Protein AF-A0A820TAX0-F1 (afdb_monomer)

Structure (mmCIF, N/CA/C/O backbone):
data_AF-A0A820TAX0-F1
#
_entry.id   AF-A0A820TAX0-F1
#
loop_
_atom_site.group_PDB
_atom_site.id
_atom_site.type_symbol
_atom_site.label_atom_id
_atom_site.label_alt_id
_atom_site.label_comp_id
_atom_site.label_asym_id
_atom_site.label_entity_id
_atom_site.label_seq_id
_atom_site.pdbx_PDB_ins_code
_atom_site.Cartn_x
_atom_site.Cartn_y
_atom_site.Cartn_z
_atom_site.occupancy
_atom_site.B_iso_or_equiv
_atom_site.auth_seq_id
_atom_site.auth_comp_id
_atom_site.auth_asym_id
_atom_site.auth_atom_id
_atom_site.pdbx_PDB_model_num
ATOM 1 N N . MET A 1 1 ? -20.429 -19.473 -7.987 1.00 27.84 1 MET A N 1
ATOM 2 C CA . MET A 1 1 ? -20.934 -19.230 -6.624 1.00 27.84 1 MET A CA 1
ATOM 3 C C . MET A 1 1 ? -21.121 -17.731 -6.508 1.00 27.84 1 MET A C 1
ATOM 5 O O . MET A 1 1 ? -20.134 -17.014 -6.489 1.00 27.84 1 MET A O 1
ATOM 9 N N . ILE A 1 2 ? -22.360 -17.258 -6.628 1.00 27.02 2 ILE A N 1
ATOM 10 C CA . ILE A 1 2 ? -22.667 -15.827 -6.561 1.00 27.02 2 ILE A CA 1
ATOM 11 C C . ILE A 1 2 ? -22.763 -15.504 -5.075 1.00 27.02 2 ILE A C 1
ATOM 13 O O . ILE A 1 2 ? -23.732 -15.889 -4.426 1.00 27.02 2 ILE A O 1
ATOM 17 N N . ILE A 1 3 ? -21.724 -14.879 -4.527 1.00 28.89 3 ILE A N 1
ATOM 18 C CA . ILE A 1 3 ? -21.786 -14.289 -3.193 1.00 28.89 3 ILE A CA 1
ATOM 19 C C . ILE A 1 3 ? -22.511 -12.957 -3.378 1.00 28.89 3 ILE A C 1
ATOM 21 O O . ILE A 1 3 ? -21.913 -11.951 -3.742 1.00 28.89 3 ILE A O 1
ATOM 25 N N . THR A 1 4 ? -23.832 -12.972 -3.222 1.00 29.88 4 THR A N 1
ATOM 26 C CA . THR A 1 4 ? -24.610 -11.749 -3.025 1.00 29.88 4 THR A CA 1
ATOM 27 C C . THR A 1 4 ? -24.346 -11.270 -1.605 1.00 29.88 4 THR A C 1
ATOM 29 O O . THR A 1 4 ? -24.790 -11.911 -0.653 1.00 29.88 4 THR A O 1
ATOM 32 N N . SER A 1 5 ? -23.596 -10.183 -1.457 1.00 33.19 5 SER A N 1
ATOM 33 C CA . SER A 1 5 ? -23.282 -9.610 -0.156 1.00 33.19 5 SER A CA 1
ATOM 34 C C . SER A 1 5 ? -24.351 -8.600 0.258 1.00 33.19 5 SER A C 1
ATOM 36 O O . SER A 1 5 ? -24.454 -7.505 -0.293 1.00 33.19 5 SER A O 1
ATOM 38 N N . SER A 1 6 ? -25.148 -9.002 1.239 1.00 29.47 6 SER A N 1
ATOM 39 C CA . SER A 1 6 ? -25.848 -8.100 2.147 1.00 29.47 6 SER A CA 1
ATOM 40 C C . SER A 1 6 ? -24.846 -7.156 2.829 1.00 29.47 6 SER A C 1
ATOM 42 O O . SER A 1 6 ? -23.841 -7.633 3.351 1.00 29.47 6 SER A O 1
ATOM 44 N N . ASP A 1 7 ? -25.126 -5.851 2.803 1.00 35.41 7 ASP A N 1
ATOM 45 C CA . ASP A 1 7 ? -24.555 -4.782 3.641 1.00 35.41 7 ASP A CA 1
ATOM 46 C C . ASP A 1 7 ? -23.028 -4.821 3.891 1.00 35.41 7 ASP A C 1
ATOM 48 O O . ASP A 1 7 ? -22.544 -5.096 4.985 1.00 35.41 7 ASP A O 1
ATOM 52 N N . THR A 1 8 ? -22.247 -4.485 2.859 1.00 38.91 8 THR A N 1
ATOM 53 C CA . THR A 1 8 ? -20.769 -4.438 2.860 1.00 38.91 8 THR A CA 1
ATOM 54 C C . THR A 1 8 ? -20.196 -3.043 3.129 1.00 38.91 8 THR A C 1
ATOM 56 O O . THR A 1 8 ? -19.456 -2.505 2.305 1.00 38.91 8 THR A O 1
ATOM 59 N N . THR A 1 9 ? -20.520 -2.405 4.253 1.00 53.59 9 THR A N 1
ATOM 60 C CA . THR A 1 9 ? -19.933 -1.083 4.572 1.00 53.59 9 THR A CA 1
ATOM 61 C C . THR A 1 9 ? -18.586 -1.160 5.304 1.00 53.59 9 T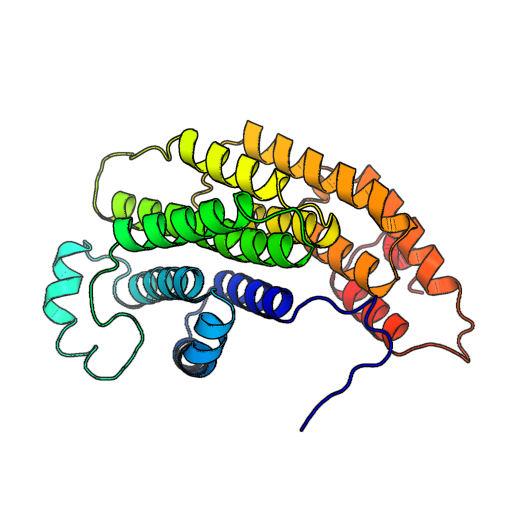HR A C 1
ATOM 63 O O . THR A 1 9 ? -17.882 -0.150 5.386 1.00 53.59 9 THR A O 1
ATOM 66 N N . ASP A 1 10 ? -18.173 -2.340 5.792 1.00 59.34 10 ASP A N 1
ATOM 67 C CA . ASP A 1 10 ? -16.956 -2.480 6.612 1.00 59.34 10 ASP A CA 1
ATOM 68 C C . ASP A 1 10 ? -15.793 -3.297 6.030 1.00 59.34 10 ASP A C 1
ATOM 70 O O . ASP A 1 10 ? -14.695 -3.268 6.583 1.00 59.34 10 ASP A O 1
ATOM 74 N N . SER A 1 11 ? -15.959 -3.933 4.871 1.00 68.56 11 SER A N 1
ATOM 75 C CA . SER A 1 11 ? -14.889 -4.714 4.237 1.00 68.56 11 SER A CA 1
ATOM 76 C C . SER A 1 11 ? -14.008 -3.869 3.316 1.00 68.56 11 SER A C 1
ATOM 78 O O . SER A 1 11 ? -14.521 -3.155 2.452 1.00 68.56 11 SER A O 1
ATOM 80 N N . LEU A 1 12 ? -12.684 -4.003 3.439 1.00 79.50 12 LEU A N 1
ATOM 81 C CA . LEU A 1 12 ? -11.745 -3.428 2.475 1.00 79.50 12 LEU A CA 1
ATOM 82 C C . LEU A 1 12 ? -11.708 -4.237 1.167 1.00 79.50 12 LEU A C 1
ATOM 84 O O . LEU A 1 12 ? -11.867 -5.460 1.198 1.00 79.50 12 LEU A O 1
ATOM 88 N N . PRO A 1 13 ? -11.458 -3.588 0.018 1.00 84.38 13 PRO A N 1
ATOM 89 C CA . PRO A 1 13 ? -11.314 -4.277 -1.261 1.00 84.38 13 PRO A CA 1
ATOM 90 C C . PRO A 1 13 ? -10.155 -5.283 -1.253 1.00 84.38 13 PRO A C 1
ATOM 92 O O . PRO A 1 13 ? -9.091 -4.994 -0.708 1.00 84.38 13 PRO A O 1
ATOM 95 N N . LEU A 1 14 ? -10.317 -6.429 -1.929 1.00 86.88 14 LEU A N 1
ATOM 96 C CA . LEU A 1 14 ? -9.295 -7.490 -1.993 1.00 86.88 14 LEU A CA 1
ATOM 97 C C . LEU A 1 14 ? -7.923 -6.976 -2.457 1.00 86.88 14 LEU A C 1
ATOM 99 O O . LEU A 1 14 ? -6.891 -7.443 -1.983 1.00 86.88 14 LEU A O 1
ATOM 103 N N . VAL A 1 15 ? -7.900 -5.978 -3.341 1.00 88.69 15 VAL A N 1
ATOM 104 C CA . VAL A 1 15 ? -6.654 -5.381 -3.835 1.00 88.69 15 VAL A CA 1
ATOM 105 C C . VAL A 1 15 ? -5.793 -4.763 -2.731 1.00 88.69 15 VAL A C 1
ATOM 107 O O . VAL A 1 15 ? -4.571 -4.772 -2.845 1.00 88.69 15 VAL A O 1
ATOM 110 N N . VAL A 1 16 ? -6.405 -4.301 -1.635 1.00 89.19 16 VAL A N 1
ATOM 111 C CA . VAL A 1 16 ? -5.678 -3.824 -0.453 1.00 89.19 16 VAL A CA 1
ATOM 112 C C . VAL A 1 16 ? -4.958 -4.977 0.240 1.00 89.19 16 VAL A C 1
ATOM 114 O O . VAL A 1 16 ? -3.819 -4.824 0.654 1.00 89.19 16 VAL A O 1
ATOM 117 N N . LEU A 1 17 ? -5.578 -6.154 0.351 1.00 87.94 17 LEU A N 1
ATOM 118 C CA . LEU A 1 17 ? -4.893 -7.326 0.901 1.00 87.94 17 LEU A CA 1
ATOM 119 C C . LEU A 1 17 ? -3.729 -7.749 -0.006 1.00 87.94 17 LEU A C 1
ATOM 121 O O . LEU A 1 17 ? -2.637 -8.025 0.482 1.00 87.94 17 LEU A O 1
ATOM 125 N N . LEU A 1 18 ? -3.946 -7.764 -1.324 1.00 89.25 18 LEU A N 1
ATOM 126 C CA . LEU A 1 18 ? -2.919 -8.164 -2.288 1.00 89.25 18 LEU A CA 1
ATOM 127 C C . LEU A 1 18 ? -1.700 -7.234 -2.273 1.00 89.25 18 LEU A C 1
ATOM 129 O O . LEU A 1 18 ? -0.573 -7.725 -2.320 1.00 89.25 18 LEU A O 1
ATOM 133 N N . SER A 1 19 ? -1.898 -5.919 -2.168 1.00 90.62 19 SER A N 1
ATOM 134 C CA . SER A 1 19 ? -0.791 -4.964 -2.046 1.00 90.62 19 SER A CA 1
ATOM 135 C C . SER A 1 19 ? -0.036 -5.116 -0.722 1.00 90.62 19 SER A C 1
ATOM 137 O O . SER A 1 19 ? 1.191 -5.093 -0.720 1.00 90.62 19 SER A O 1
ATOM 139 N N . GLN A 1 20 ? -0.736 -5.359 0.393 1.00 86.19 20 GLN A N 1
ATOM 140 C CA . GLN A 1 20 ? -0.102 -5.654 1.686 1.00 86.19 20 GLN A CA 1
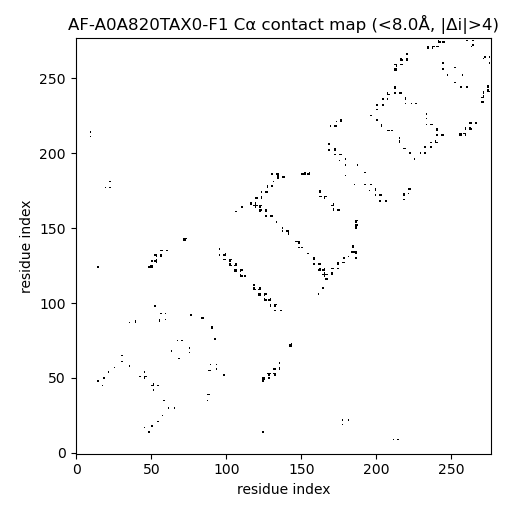ATOM 141 C C . GLN A 1 20 ? 0.758 -6.918 1.609 1.00 86.19 20 GLN A C 1
ATOM 143 O O . GLN A 1 20 ? 1.881 -6.933 2.109 1.00 86.19 20 GLN A O 1
ATOM 148 N N . CYS A 1 21 ? 0.269 -7.966 0.938 1.00 85.56 21 CYS A N 1
ATOM 149 C CA . CYS A 1 21 ? 1.065 -9.161 0.683 1.00 85.56 21 CYS A CA 1
ATOM 150 C C . CYS A 1 21 ? 2.330 -8.831 -0.119 1.00 85.56 21 CYS A C 1
ATOM 152 O O . CYS A 1 21 ? 3.402 -9.269 0.275 1.00 85.56 21 CYS A O 1
ATOM 154 N N . LEU A 1 22 ? 2.240 -8.042 -1.195 1.00 84.50 22 LEU A N 1
ATOM 155 C CA . LEU A 1 22 ? 3.411 -7.666 -2.001 1.00 84.50 22 LEU A CA 1
ATOM 156 C C . LEU A 1 22 ? 4.479 -6.920 -1.184 1.00 84.50 22 LEU A C 1
ATOM 158 O O . LEU A 1 22 ? 5.659 -7.229 -1.311 1.00 84.50 22 LEU A O 1
ATOM 162 N N . ILE A 1 23 ? 4.075 -6.016 -0.292 1.00 85.00 23 ILE A N 1
ATOM 163 C CA . ILE A 1 23 ? 5.005 -5.280 0.582 1.00 85.00 23 ILE A CA 1
ATOM 164 C C . ILE A 1 23 ? 5.636 -6.199 1.620 1.00 85.00 23 ILE A C 1
ATOM 166 O O . ILE A 1 23 ? 6.838 -6.142 1.853 1.00 85.00 23 ILE A O 1
ATOM 170 N N . LEU A 1 24 ? 4.860 -7.101 2.224 1.00 80.25 24 LEU A N 1
ATOM 171 C CA . LEU A 1 24 ? 5.429 -8.096 3.134 1.00 80.25 24 LEU A CA 1
ATOM 172 C C . LEU A 1 24 ? 6.499 -8.934 2.428 1.00 80.25 24 LEU A C 1
ATOM 174 O O . LEU A 1 24 ? 7.548 -9.198 3.012 1.00 80.25 24 LEU A O 1
ATOM 178 N N . LEU A 1 25 ? 6.282 -9.288 1.159 1.00 77.62 25 LEU A N 1
ATOM 179 C CA . LEU A 1 25 ? 7.266 -10.015 0.359 1.00 77.62 25 LEU A CA 1
ATOM 180 C C . LEU A 1 25 ? 8.536 -9.200 0.071 1.00 77.62 25 LEU A C 1
ATOM 182 O O . LEU A 1 25 ? 9.598 -9.801 -0.065 1.00 77.62 25 LEU A O 1
ATOM 186 N N . GLU A 1 26 ? 8.469 -7.867 0.031 1.00 75.19 26 GLU A N 1
ATOM 187 C CA . GLU A 1 26 ? 9.656 -6.996 -0.041 1.00 75.19 26 GLU A CA 1
ATOM 188 C C . GLU A 1 26 ? 10.506 -7.043 1.226 1.00 75.19 26 GLU A C 1
ATOM 190 O O . GLU A 1 26 ? 11.728 -6.925 1.160 1.00 75.19 26 GLU A O 1
ATOM 195 N N . THR A 1 27 ? 9.875 -7.226 2.387 1.00 71.19 27 THR A N 1
ATOM 196 C CA . THR A 1 27 ? 10.589 -7.267 3.672 1.00 71.19 27 THR A CA 1
ATOM 197 C C . THR A 1 27 ? 11.319 -8.586 3.923 1.00 71.19 27 THR A C 1
ATOM 199 O O . THR A 1 27 ? 12.158 -8.661 4.824 1.00 71.19 27 THR A O 1
ATOM 202 N N . LEU A 1 28 ? 11.026 -9.626 3.136 1.00 69.31 28 LEU A N 1
ATOM 203 C CA . LEU A 1 28 ? 11.683 -10.920 3.258 1.00 69.31 28 LEU A CA 1
ATOM 204 C C . LEU A 1 28 ? 13.123 -10.826 2.746 1.00 69.31 28 LEU A C 1
ATOM 206 O O . LEU A 1 28 ? 13.384 -10.596 1.569 1.00 69.31 28 LEU A O 1
ATOM 210 N N . THR A 1 29 ? 14.074 -11.038 3.652 1.00 56.62 29 THR A N 1
ATOM 211 C CA . THR A 1 29 ? 15.512 -10.973 3.362 1.00 56.62 29 THR A CA 1
ATOM 212 C C . THR A 1 29 ? 16.044 -12.208 2.635 1.00 56.62 29 THR A C 1
ATOM 214 O O . THR A 1 29 ? 17.145 -12.167 2.090 1.00 56.62 29 THR A O 1
ATOM 217 N N . GLU A 1 30 ? 15.288 -13.308 2.629 1.00 56.69 30 GLU A N 1
ATOM 218 C CA . GLU A 1 30 ? 15.664 -14.567 1.985 1.00 56.69 30 GLU A CA 1
ATOM 219 C C . GLU A 1 30 ? 14.712 -14.877 0.826 1.00 56.69 30 GLU A C 1
ATOM 221 O O . GLU A 1 30 ? 13.508 -15.054 1.007 1.00 56.69 30 GLU A O 1
ATOM 226 N N . VAL A 1 31 ? 15.267 -14.942 -0.386 1.00 57.06 31 VAL A N 1
ATOM 227 C CA . VAL A 1 31 ? 14.519 -15.299 -1.597 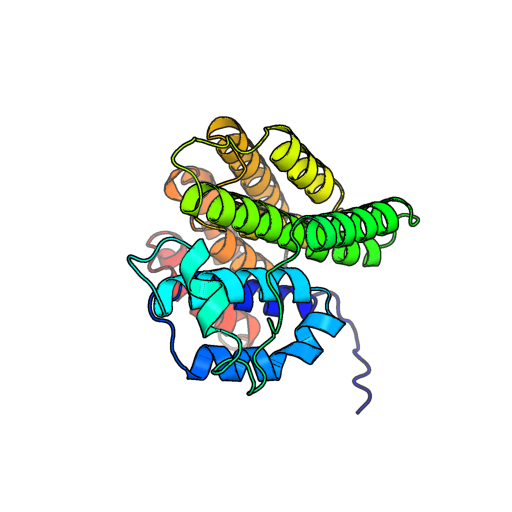1.00 57.06 31 VAL A CA 1
ATOM 228 C C . VAL A 1 31 ? 14.402 -16.824 -1.676 1.00 57.06 31 VAL A C 1
ATOM 230 O O . VAL A 1 31 ? 15.318 -17.501 -2.147 1.00 57.06 31 VAL A O 1
ATOM 233 N N . ASP A 1 32 ? 13.271 -17.364 -1.220 1.00 58.53 32 ASP A N 1
ATOM 234 C CA . ASP A 1 32 ? 12.921 -18.788 -1.330 1.00 58.53 32 ASP A CA 1
ATOM 235 C C . ASP A 1 32 ? 12.382 -19.118 -2.742 1.00 58.53 32 ASP A C 1
ATOM 237 O O . ASP A 1 32 ? 11.695 -18.323 -3.379 1.00 58.53 32 ASP A O 1
ATOM 241 N N . GLU A 1 33 ? 12.654 -20.316 -3.257 1.00 61.09 33 GLU A N 1
ATOM 242 C CA . GLU A 1 33 ? 12.041 -20.841 -4.487 1.00 61.09 33 GLU A CA 1
ATOM 243 C C . GLU A 1 33 ? 10.512 -20.896 -4.390 1.00 61.09 33 GLU A C 1
ATOM 245 O O . GLU A 1 33 ? 9.813 -20.640 -5.376 1.00 61.09 33 GLU A O 1
ATOM 250 N N . ASN A 1 34 ? 9.983 -21.120 -3.184 1.00 63.62 34 ASN A N 1
ATOM 251 C CA . ASN A 1 34 ? 8.547 -21.067 -2.919 1.00 63.62 34 ASN A CA 1
ATOM 252 C C . ASN A 1 34 ? 7.942 -19.685 -3.205 1.00 63.62 34 ASN A C 1
ATOM 254 O O . ASN A 1 34 ? 6.783 -19.605 -3.614 1.00 63.62 34 ASN A O 1
ATOM 258 N N . LEU A 1 35 ? 8.720 -18.607 -3.057 1.00 65.12 35 LEU A N 1
ATOM 259 C CA . LEU A 1 35 ? 8.274 -17.247 -3.350 1.00 65.12 35 LEU A CA 1
ATOM 260 C C . LEU A 1 35 ? 7.987 -17.072 -4.843 1.00 65.12 35 LEU A C 1
ATOM 262 O O . LEU A 1 35 ? 6.907 -16.617 -5.213 1.00 65.12 35 LEU A O 1
ATOM 266 N N . GLY A 1 36 ? 8.906 -17.519 -5.706 1.00 63.72 36 GLY A N 1
ATOM 267 C CA . GLY A 1 36 ? 8.720 -17.491 -7.160 1.00 63.72 36 GLY A CA 1
ATOM 268 C C . GLY A 1 36 ? 7.506 -18.310 -7.616 1.00 63.72 36 GLY A C 1
ATOM 269 O O . GLY A 1 36 ? 6.752 -17.878 -8.490 1.00 63.72 36 GLY A O 1
ATOM 270 N N . HIS A 1 37 ? 7.261 -19.462 -6.983 1.00 65.31 37 HIS A N 1
ATOM 271 C CA . HIS A 1 37 ? 6.092 -20.301 -7.264 1.00 65.31 37 HIS A CA 1
ATOM 272 C C . HIS A 1 37 ? 4.769 -19.689 -6.792 1.00 65.31 37 HIS A C 1
ATOM 274 O O . HIS A 1 37 ? 3.801 -19.663 -7.560 1.00 65.31 37 HIS A O 1
ATOM 280 N N . ALA A 1 38 ? 4.713 -19.183 -5.556 1.00 68.81 38 ALA A N 1
ATOM 281 C CA . ALA A 1 38 ? 3.526 -18.526 -5.009 1.00 68.81 38 ALA A CA 1
ATOM 282 C C . ALA A 1 38 ? 3.115 -17.347 -5.891 1.00 68.81 38 ALA A C 1
ATOM 284 O O . ALA A 1 38 ? 1.963 -17.196 -6.290 1.00 68.81 38 ALA A O 1
ATOM 285 N N . LEU A 1 39 ? 4.100 -16.561 -6.289 1.00 66.44 39 LEU A N 1
ATOM 286 C CA . LEU A 1 39 ? 3.893 -15.381 -7.089 1.00 66.44 39 LEU A CA 1
ATOM 287 C C . LEU A 1 39 ? 3.525 -15.669 -8.556 1.00 66.44 39 LEU A C 1
ATOM 289 O O . LEU A 1 39 ? 2.659 -14.992 -9.109 1.00 66.44 39 LEU A O 1
ATOM 293 N N . SER A 1 40 ? 4.099 -16.707 -9.174 1.00 67.56 40 SER A N 1
ATOM 294 C CA . SER A 1 40 ? 3.641 -17.187 -10.487 1.00 67.56 40 SER A CA 1
ATOM 295 C C . SER A 1 40 ? 2.192 -17.681 -10.432 1.00 67.56 40 SER A C 1
ATOM 297 O O . SER A 1 40 ? 1.418 -17.425 -11.353 1.00 67.56 40 SER A O 1
ATOM 299 N N . THR A 1 41 ? 1.800 -18.325 -9.330 1.00 71.00 41 THR A N 1
ATOM 300 C CA . THR A 1 41 ? 0.421 -18.783 -9.108 1.00 71.00 41 THR A CA 1
ATOM 301 C C . THR A 1 41 ? -0.550 -17.606 -8.969 1.00 71.00 41 THR A C 1
ATOM 303 O O . THR A 1 41 ? -1.674 -17.671 -9.462 1.00 71.00 41 THR A O 1
ATOM 306 N N . LEU A 1 42 ? -0.111 -16.506 -8.352 1.00 77.50 42 LEU A N 1
ATOM 307 C CA . LEU A 1 42 ? -0.907 -15.290 -8.156 1.00 77.50 42 LEU A CA 1
ATOM 308 C C . LEU A 1 42 ? -0.890 -14.333 -9.360 1.00 77.50 42 LEU A C 1
ATOM 310 O O . LEU A 1 42 ? -1.590 -13.324 -9.343 1.00 77.50 42 LEU A O 1
ATOM 314 N N . GLN A 1 43 ? -0.152 -14.638 -10.432 1.00 73.81 43 GLN A N 1
ATOM 315 C CA . GLN A 1 43 ? 0.007 -13.744 -11.584 1.00 73.81 43 GLN A CA 1
ATOM 316 C C . GLN A 1 43 ? -1.325 -13.296 -12.200 1.00 73.81 43 GLN A C 1
ATOM 318 O O . GLN A 1 43 ? -1.486 -12.118 -12.527 1.00 73.81 43 GLN A O 1
ATOM 323 N N . SER A 1 44 ? -2.271 -14.220 -12.397 1.00 76.38 44 SER A N 1
ATOM 324 C CA . SER A 1 44 ? -3.580 -13.879 -12.967 1.00 76.38 44 SER A CA 1
ATOM 325 C C . SER A 1 44 ? -4.345 -12.917 -12.066 1.00 76.38 44 SER A C 1
ATOM 327 O O . SER A 1 44 ? -4.986 -12.000 -12.567 1.00 76.38 44 SER A O 1
ATOM 329 N N . LEU A 1 45 ? -4.212 -13.100 -10.752 1.00 83.06 45 LEU A N 1
ATOM 330 C CA . LEU A 1 45 ? -4.841 -12.262 -9.745 1.00 83.06 45 LEU A CA 1
ATOM 331 C C . LEU A 1 45 ? -4.218 -10.862 -9.735 1.00 83.06 45 LEU A C 1
ATOM 333 O O . LEU A 1 45 ? -4.940 -9.872 -9.750 1.00 83.06 45 LEU A O 1
ATOM 337 N N . PHE A 1 46 ? -2.888 -10.750 -9.808 1.00 84.69 46 PHE A N 1
ATOM 338 C CA . PHE A 1 46 ? -2.238 -9.442 -9.921 1.00 84.69 46 PHE A CA 1
ATOM 339 C C . PHE A 1 46 ? -2.671 -8.693 -11.180 1.00 84.69 46 PHE A C 1
ATOM 341 O O . PHE A 1 46 ? -2.951 -7.505 -11.093 1.00 84.69 46 PHE A O 1
ATOM 348 N N . LYS A 1 47 ? -2.812 -9.379 -12.320 1.00 83.00 47 LYS A N 1
ATOM 349 C CA . LYS A 1 47 ? -3.329 -8.771 -13.557 1.00 83.00 47 LYS A CA 1
ATOM 350 C C . LYS A 1 47 ? -4.777 -8.305 -13.434 1.00 83.00 47 LYS A C 1
ATOM 352 O O . LYS A 1 47 ? -5.114 -7.229 -13.916 1.00 83.00 47 LYS A O 1
ATOM 357 N N . GLU A 1 48 ? -5.632 -9.117 -12.818 1.00 85.81 48 GLU A N 1
ATOM 358 C CA . GLU A 1 48 ? -7.039 -8.776 -12.585 1.00 85.81 48 GLU A CA 1
ATOM 359 C C . GLU A 1 48 ? -7.173 -7.502 -11.742 1.00 85.81 48 GLU A C 1
ATOM 361 O O . GLU A 1 48 ? -7.999 -6.643 -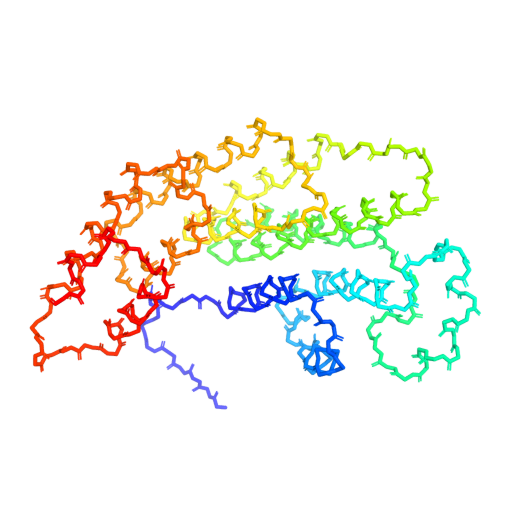12.044 1.00 85.81 48 GLU A O 1
ATOM 366 N N . TYR A 1 49 ? -6.306 -7.350 -10.739 1.00 88.81 49 TYR A N 1
ATOM 367 C CA . TYR A 1 49 ? -6.292 -6.207 -9.828 1.00 88.81 49 TYR A CA 1
ATOM 368 C C . TYR A 1 49 ? -5.275 -5.118 -10.191 1.00 88.81 49 TYR A C 1
ATOM 370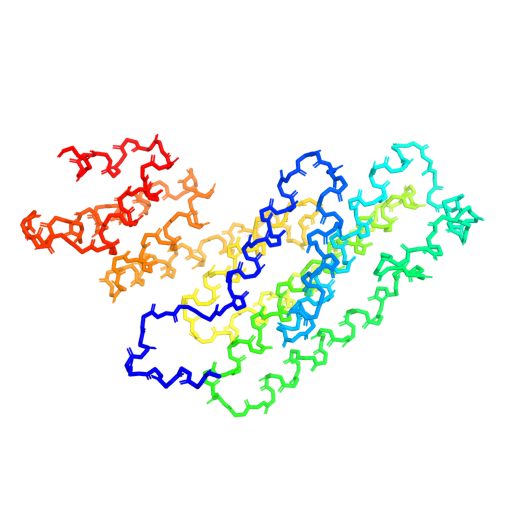 O O . TYR A 1 49 ? -5.023 -4.245 -9.368 1.00 88.81 49 TYR A O 1
ATOM 378 N N . MET A 1 50 ? -4.722 -5.136 -11.408 1.00 88.81 50 MET A N 1
ATOM 379 C CA . MET A 1 50 ? -3.794 -4.125 -11.944 1.00 88.81 50 MET A CA 1
ATOM 380 C C . MET A 1 50 ? -2.448 -3.979 -11.196 1.00 88.81 50 MET A C 1
ATOM 382 O O . MET A 1 50 ? -1.750 -2.981 -11.364 1.00 88.81 50 MET A O 1
ATOM 386 N N . LEU A 1 51 ? -2.065 -4.968 -10.387 1.00 89.69 51 LEU A N 1
ATOM 387 C CA . LEU A 1 51 ? -0.818 -5.028 -9.610 1.00 89.69 51 LEU A CA 1
ATOM 388 C C . LEU A 1 51 ? 0.343 -5.692 -10.370 1.00 89.69 51 LEU A C 1
ATOM 390 O O . LEU A 1 51 ? 1.414 -5.912 -9.807 1.00 89.69 51 LEU A O 1
ATOM 394 N N . GLU A 1 52 ? 0.162 -6.061 -11.638 1.00 85.75 52 GLU A N 1
ATOM 395 C CA . GLU A 1 52 ? 1.167 -6.806 -12.396 1.00 85.75 52 GLU A CA 1
ATOM 396 C C . GLU A 1 52 ? 2.468 -6.028 -12.603 1.00 85.75 52 GLU A C 1
ATOM 398 O O . GLU A 1 52 ? 3.530 -6.647 -12.635 1.00 85.75 52 GLU A O 1
ATOM 403 N N . ASN A 1 53 ? 2.410 -4.696 -12.695 1.00 88.19 53 ASN A N 1
ATOM 404 C CA . ASN A 1 53 ? 3.602 -3.862 -12.847 1.00 88.19 53 ASN A CA 1
ATOM 405 C C . ASN A 1 53 ? 4.391 -3.790 -11.538 1.00 88.19 53 ASN A C 1
ATOM 407 O O . ASN A 1 53 ? 5.596 -4.026 -11.561 1.00 88.19 53 ASN A O 1
ATOM 411 N N . TYR A 1 54 ? 3.710 -3.590 -10.403 1.00 89.00 54 TYR A N 1
ATOM 412 C CA . TYR A 1 54 ? 4.320 -3.706 -9.075 1.00 89.00 54 TYR A CA 1
ATOM 413 C C . TYR A 1 54 ? 5.033 -5.052 -8.935 1.00 89.00 54 TYR A C 1
ATOM 415 O O . TYR A 1 54 ? 6.226 -5.118 -8.639 1.00 89.00 54 TYR A O 1
ATOM 423 N N . ALA A 1 55 ? 4.297 -6.136 -9.192 1.00 82.75 55 ALA A N 1
ATOM 424 C CA . ALA A 1 55 ? 4.814 -7.483 -9.044 1.00 82.75 55 ALA A CA 1
ATOM 425 C C . ALA A 1 55 ? 6.028 -7.693 -9.970 1.00 82.75 55 ALA A C 1
ATOM 427 O O . ALA A 1 55 ? 7.073 -8.128 -9.502 1.00 82.75 55 ALA A O 1
ATOM 428 N N . THR A 1 56 ? 5.939 -7.298 -11.249 1.00 80.31 56 THR A N 1
ATOM 429 C CA . THR A 1 56 ? 7.040 -7.379 -12.235 1.00 80.31 56 THR A CA 1
ATOM 430 C C . THR A 1 56 ? 8.335 -6.750 -11.722 1.00 80.31 56 THR A C 1
ATOM 432 O O . THR A 1 56 ? 9.397 -7.365 -11.837 1.00 80.31 56 THR A O 1
ATOM 435 N N . VAL A 1 57 ? 8.254 -5.554 -11.134 1.00 80.88 57 VAL A N 1
ATOM 436 C CA . VAL A 1 57 ? 9.425 -4.863 -10.579 1.00 80.88 57 VAL A CA 1
ATOM 437 C C . VAL A 1 57 ? 9.998 -5.626 -9.391 1.00 80.88 57 VAL A C 1
ATOM 439 O O . VAL A 1 57 ? 11.199 -5.897 -9.373 1.00 80.88 57 VAL A O 1
ATOM 442 N N . LEU A 1 58 ? 9.139 -6.051 -8.460 1.00 77.94 58 LEU A N 1
ATOM 443 C CA . LEU A 1 58 ? 9.539 -6.836 -7.293 1.00 77.94 58 LEU A CA 1
ATOM 444 C C . LEU A 1 58 ? 10.311 -8.111 -7.686 1.00 77.94 58 LEU A C 1
ATOM 446 O O . LEU A 1 58 ? 11.345 -8.422 -7.094 1.00 77.94 58 LEU A O 1
ATOM 450 N N . PHE A 1 59 ? 9.868 -8.825 -8.729 1.00 71.19 59 PHE A N 1
ATOM 451 C CA . PHE A 1 59 ? 10.592 -10.001 -9.237 1.00 71.19 59 PHE A CA 1
ATOM 452 C C . PHE A 1 59 ? 11.943 -9.660 -9.827 1.00 71.19 59 PHE A C 1
ATOM 454 O O . PHE A 1 59 ? 12.908 -10.388 -9.595 1.00 71.19 59 PHE A O 1
ATOM 461 N N . GLY A 1 60 ? 11.993 -8.590 -10.623 1.00 66.81 60 GLY A N 1
ATOM 462 C CA . GLY A 1 60 ? 13.233 -8.120 -11.215 1.00 66.81 60 GLY A CA 1
ATOM 463 C C . GLY A 1 60 ? 14.284 -7.911 -10.131 1.00 66.81 60 GLY A C 1
ATOM 464 O O . GLY A 1 60 ? 15.361 -8.494 -10.202 1.00 66.81 60 GLY A O 1
ATOM 465 N N . GLU A 1 61 ? 13.942 -7.162 -9.083 1.00 63.97 61 GLU A N 1
ATOM 466 C CA . GLU A 1 61 ? 14.850 -6.839 -7.978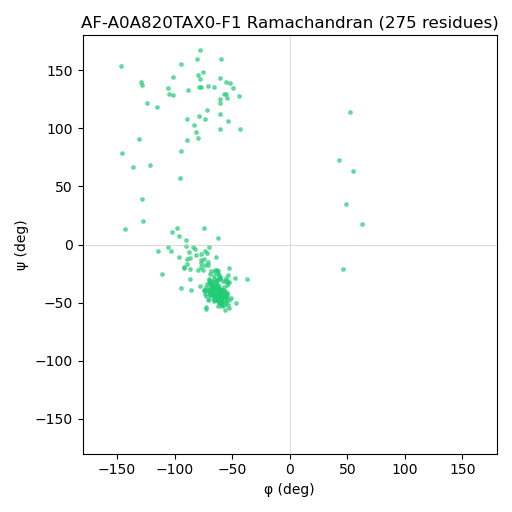 1.00 63.97 61 GLU A CA 1
ATOM 467 C C . GLU A 1 61 ? 15.338 -8.081 -7.213 1.00 63.97 61 GLU A C 1
ATOM 469 O O . GLU A 1 61 ? 16.545 -8.256 -7.019 1.00 63.97 61 GLU A O 1
ATOM 474 N N . GLN A 1 62 ? 14.428 -8.978 -6.817 1.00 59.62 62 GLN A N 1
ATOM 475 C CA . GLN A 1 62 ? 14.771 -10.166 -6.022 1.00 59.62 62 GLN A CA 1
ATOM 476 C C . GLN A 1 62 ? 15.565 -11.218 -6.806 1.00 59.62 62 GLN A C 1
ATOM 478 O O . GLN A 1 62 ? 16.417 -11.915 -6.251 1.00 59.62 62 GLN A O 1
ATOM 483 N N . TRP A 1 63 ? 15.312 -11.354 -8.107 1.00 53.94 63 TRP A N 1
ATOM 484 C CA . TRP A 1 63 ? 16.053 -12.304 -8.933 1.00 53.94 63 TRP A CA 1
ATOM 485 C C . TRP A 1 63 ? 17.474 -11.805 -9.218 1.00 53.94 63 TRP A C 1
ATOM 487 O O . TRP A 1 63 ? 18.439 -12.568 -9.145 1.00 53.94 63 TRP A O 1
ATOM 497 N N . ILE A 1 64 ? 17.624 -10.503 -9.464 1.00 51.94 64 ILE A N 1
ATOM 498 C CA . ILE A 1 64 ? 18.919 -9.858 -9.704 1.00 51.94 64 ILE A CA 1
ATOM 499 C C . ILE A 1 64 ? 19.817 -9.946 -8.460 1.00 51.94 64 ILE A C 1
ATOM 501 O O . ILE A 1 64 ? 21.005 -10.250 -8.593 1.00 51.94 64 ILE A O 1
ATOM 505 N N . SER A 1 65 ? 19.259 -9.759 -7.258 1.00 49.97 65 SER A N 1
ATOM 506 C CA . SER A 1 65 ? 20.010 -9.887 -6.001 1.00 49.97 65 SER A CA 1
ATOM 507 C C . SER A 1 65 ? 20.434 -11.333 -5.690 1.00 49.97 65 SER A C 1
ATOM 509 O O . SER A 1 65 ? 21.529 -11.541 -5.165 1.00 49.97 65 SER A O 1
ATOM 511 N N . ARG A 1 66 ? 19.624 -12.341 -6.064 1.00 45.34 66 ARG A N 1
ATOM 512 C CA . ARG A 1 66 ? 19.904 -13.773 -5.831 1.00 45.34 66 ARG A CA 1
ATOM 513 C C . ARG A 1 66 ? 20.993 -14.339 -6.744 1.00 45.34 66 ARG A C 1
ATOM 515 O O . ARG A 1 66 ? 21.818 -15.128 -6.288 1.00 45.34 66 ARG A O 1
ATOM 522 N N . VAL A 1 67 ? 20.981 -14.004 -8.034 1.00 42.25 67 VAL A N 1
ATOM 523 C CA . VAL A 1 67 ? 21.840 -14.703 -9.008 1.00 42.25 67 VAL A CA 1
ATOM 524 C C . VAL A 1 67 ? 23.242 -14.086 -9.083 1.00 42.25 67 VAL A C 1
ATOM 526 O O . VAL A 1 67 ? 24.213 -14.808 -9.310 1.00 42.25 67 VAL A O 1
ATOM 529 N N . TYR A 1 68 ? 23.393 -12.779 -8.836 1.00 46.00 68 TYR A N 1
ATOM 530 C CA . TYR A 1 68 ? 24.670 -12.098 -9.058 1.00 46.00 68 TYR A CA 1
ATOM 531 C C . TYR A 1 68 ? 24.955 -10.974 -8.052 1.00 46.00 68 TYR A C 1
ATOM 533 O O . TYR A 1 68 ? 24.898 -9.800 -8.414 1.00 46.00 68 TYR A O 1
ATOM 541 N N . PRO A 1 69 ? 25.401 -11.293 -6.822 1.00 46.22 69 PRO A N 1
ATOM 542 C CA . PRO A 1 69 ? 25.757 -10.271 -5.835 1.00 46.22 69 PRO A CA 1
ATOM 543 C C . PRO A 1 69 ? 26.952 -9.385 -6.248 1.00 46.22 69 PRO A C 1
ATOM 545 O O . PRO A 1 69 ? 27.206 -8.383 -5.592 1.00 46.22 69 PRO A O 1
ATOM 548 N N . ASN A 1 70 ? 27.698 -9.731 -7.313 1.00 43.34 70 ASN A N 1
ATOM 549 C CA . ASN A 1 70 ? 28.944 -9.052 -7.710 1.00 43.34 70 ASN A CA 1
ATOM 550 C C . ASN A 1 70 ? 29.186 -8.918 -9.233 1.00 43.34 70 ASN A C 1
ATOM 552 O O . ASN A 1 70 ? 30.309 -8.611 -9.638 1.00 43.34 70 ASN A O 1
ATOM 556 N N . ILE A 1 71 ? 28.193 -9.148 -10.105 1.00 40.28 71 ILE A N 1
ATOM 557 C CA . ILE A 1 71 ? 28.395 -9.036 -11.566 1.00 40.28 71 ILE A CA 1
ATOM 558 C C . ILE A 1 71 ? 27.736 -7.768 -12.105 1.00 40.28 71 ILE A C 1
ATOM 560 O O . ILE A 1 71 ? 26.591 -7.457 -11.787 1.00 40.28 71 ILE A O 1
ATOM 564 N N . ARG A 1 72 ? 28.465 -7.030 -12.955 1.00 43.03 72 ARG A N 1
ATOM 565 C CA . ARG A 1 72 ? 27.914 -5.886 -13.689 1.00 43.03 72 ARG A CA 1
ATOM 566 C C . ARG A 1 72 ? 26.775 -6.378 -14.582 1.00 43.03 72 ARG A C 1
ATOM 568 O O . ARG A 1 72 ? 26.979 -7.238 -15.433 1.00 43.03 72 ARG A O 1
ATOM 575 N N . PHE A 1 73 ? 25.611 -5.758 -14.426 1.00 41.53 73 PHE A N 1
ATOM 576 C CA . PHE A 1 73 ? 24.340 -6.015 -15.120 1.00 41.53 73 PHE A CA 1
ATOM 577 C C . PHE A 1 73 ? 24.419 -6.406 -16.610 1.00 41.53 73 PHE A C 1
ATOM 579 O O . PHE A 1 73 ? 23.566 -7.135 -17.110 1.00 41.53 73 PHE A O 1
ATOM 586 N N . LYS A 1 74 ? 25.435 -5.933 -17.341 1.00 37.72 74 LYS A N 1
ATOM 587 C CA . LYS A 1 74 ? 25.604 -6.165 -18.782 1.00 37.72 74 LYS A CA 1
ATOM 588 C C . LYS A 1 74 ? 25.955 -7.616 -19.147 1.00 37.72 74 LYS A C 1
ATOM 590 O O . LYS A 1 74 ? 25.635 -8.042 -20.253 1.00 37.72 74 LYS A O 1
ATOM 595 N N . ASP A 1 75 ? 26.563 -8.370 -18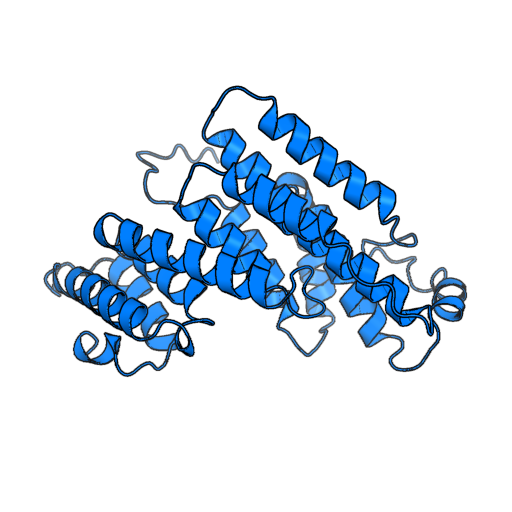.232 1.00 39.53 75 ASP A N 1
ATOM 596 C CA . ASP A 1 75 ? 26.959 -9.768 -18.467 1.00 39.53 75 ASP A CA 1
ATOM 597 C C . ASP A 1 75 ? 25.842 -10.769 -18.104 1.00 39.53 75 ASP A C 1
ATOM 599 O O . ASP A 1 75 ? 25.882 -11.931 -18.508 1.00 39.53 75 ASP A O 1
ATOM 603 N N . VAL A 1 76 ? 24.805 -10.299 -17.400 1.00 42.09 76 VAL A N 1
ATOM 604 C CA . VAL A 1 76 ? 23.678 -11.096 -16.889 1.00 42.09 76 VAL A CA 1
ATOM 605 C C . VAL A 1 76 ? 22.709 -11.490 -18.013 1.00 42.09 76 VAL A C 1
ATOM 607 O O . VAL A 1 76 ? 22.281 -12.638 -18.094 1.00 42.09 76 VAL A O 1
ATOM 610 N N . PHE A 1 77 ? 22.439 -10.589 -18.963 1.00 38.72 77 PHE A N 1
ATOM 611 C CA . PHE A 1 77 ? 21.467 -10.821 -20.045 1.00 38.72 77 PHE A CA 1
ATOM 612 C C . PHE A 1 77 ? 21.924 -11.772 -21.150 1.00 38.72 77 PHE A C 1
ATOM 614 O O . PHE A 1 77 ? 21.100 -12.211 -21.944 1.00 38.72 77 PHE A O 1
ATOM 621 N N . LYS A 1 78 ? 23.210 -12.128 -21.210 1.00 39.44 78 LYS A N 1
ATOM 622 C CA . LYS A 1 78 ? 23.725 -13.029 -22.252 1.00 39.44 78 LYS A CA 1
ATOM 623 C C . LYS A 1 78 ? 23.588 -14.515 -21.901 1.00 39.44 78 LYS A C 1
ATOM 625 O O . LYS A 1 78 ? 23.594 -15.340 -22.803 1.00 39.44 78 LYS A O 1
ATOM 630 N N . ASN A 1 79 ? 23.456 -14.833 -20.610 1.00 38.56 79 ASN A N 1
ATOM 631 C CA . ASN A 1 79 ? 23.306 -16.200 -20.091 1.00 38.56 79 ASN A CA 1
ATOM 632 C C . ASN A 1 79 ? 21.867 -16.518 -19.635 1.00 38.56 79 ASN A C 1
ATOM 634 O O . ASN A 1 79 ? 21.590 -17.632 -19.200 1.00 38.56 79 ASN A O 1
ATOM 638 N N . ILE A 1 80 ? 20.962 -15.539 -19.721 1.00 42.09 80 ILE A N 1
ATOM 639 C CA . ILE A 1 80 ? 19.564 -15.626 -19.283 1.00 42.09 80 ILE A CA 1
ATOM 640 C C . ILE A 1 80 ? 18.709 -16.518 -20.209 1.00 42.09 80 ILE A C 1
ATOM 642 O O . ILE A 1 80 ? 17.837 -17.237 -19.716 1.00 42.09 80 ILE A O 1
ATOM 646 N N . ASP A 1 81 ? 18.987 -16.539 -21.516 1.00 43.12 81 ASP A N 1
ATOM 647 C CA . ASP A 1 81 ? 18.150 -17.239 -22.510 1.00 43.12 81 ASP A CA 1
ATOM 648 C C . ASP A 1 81 ? 18.031 -18.760 -22.265 1.00 43.12 81 ASP A C 1
ATOM 650 O O . ASP A 1 81 ? 16.993 -19.359 -22.562 1.00 43.12 81 ASP A O 1
ATOM 654 N N . ASP A 1 82 ? 19.047 -19.380 -21.656 1.00 38.19 82 ASP A N 1
ATOM 655 C CA . ASP A 1 82 ? 19.111 -20.838 -21.466 1.00 38.19 82 ASP A CA 1
ATOM 656 C C . ASP A 1 82 ? 18.467 -21.331 -20.153 1.00 38.19 82 ASP A C 1
ATOM 658 O O . ASP A 1 82 ? 18.152 -22.515 -20.027 1.00 38.19 82 ASP A O 1
ATOM 662 N N . MET A 1 83 ? 18.231 -20.447 -19.170 1.00 40.09 83 MET A N 1
ATOM 663 C CA . MET A 1 83 ? 17.622 -20.814 -17.875 1.00 40.09 83 MET A CA 1
ATOM 664 C C . MET A 1 83 ? 16.201 -20.258 -17.687 1.00 40.09 83 MET A C 1
ATOM 666 O O . MET A 1 83 ? 15.407 -20.856 -16.960 1.00 40.09 83 MET A O 1
ATOM 670 N N . ILE A 1 84 ? 15.853 -19.157 -18.370 1.00 42.75 84 ILE A N 1
ATOM 671 C CA . ILE A 1 84 ? 14.527 -18.510 -18.305 1.00 42.75 84 ILE A CA 1
ATOM 672 C C . ILE A 1 84 ? 13.487 -19.195 -19.208 1.00 42.75 84 ILE A C 1
ATOM 674 O O . ILE A 1 84 ? 12.284 -19.014 -19.027 1.00 42.75 84 ILE A O 1
ATOM 678 N N . SER A 1 85 ? 13.897 -20.132 -20.069 1.00 37.72 85 SER A N 1
ATOM 679 C CA . SER A 1 85 ? 13.000 -20.925 -20.930 1.00 37.72 85 SER A CA 1
ATOM 680 C C . SER A 1 85 ? 11.997 -21.826 -20.164 1.00 37.72 85 SER A C 1
ATOM 682 O O . SER A 1 85 ? 11.218 -22.563 -20.773 1.00 37.72 85 SER A O 1
ATOM 684 N N . LYS A 1 86 ? 11.939 -21.735 -18.825 1.00 39.09 86 LYS A N 1
ATOM 685 C CA . LYS A 1 86 ? 10.866 -22.263 -17.970 1.00 39.09 86 LYS A CA 1
ATOM 686 C C . LYS A 1 86 ? 10.186 -21.168 -17.119 1.00 39.09 86 LYS A C 1
ATOM 688 O O . LYS A 1 86 ? 10.225 -21.214 -15.897 1.00 39.09 86 LYS A O 1
ATOM 693 N N . LYS A 1 87 ? 9.455 -20.264 -17.785 1.00 44.72 87 LYS A N 1
ATOM 694 C CA . LYS A 1 87 ? 8.201 -19.629 -17.304 1.00 44.72 87 LYS A CA 1
ATOM 695 C C . LYS A 1 87 ? 8.253 -18.917 -15.937 1.00 44.72 87 LYS A C 1
ATOM 697 O O . LYS A 1 87 ? 7.485 -19.249 -15.037 1.00 44.72 87 LYS A O 1
ATOM 702 N N . LEU A 1 88 ? 9.053 -17.867 -15.805 1.00 46.47 88 LEU A N 1
ATOM 703 C CA . LEU A 1 88 ? 8.935 -16.924 -14.685 1.00 46.47 88 LEU A CA 1
ATOM 704 C C . LEU A 1 88 ? 8.916 -15.501 -15.236 1.00 46.47 88 LEU A C 1
ATOM 706 O O . LEU A 1 88 ? 9.977 -14.932 -15.410 1.00 46.47 88 LEU A O 1
ATOM 710 N N . LEU A 1 89 ? 7.707 -14.986 -15.515 1.00 46.78 89 LEU A N 1
ATOM 711 C CA . LEU A 1 89 ? 7.249 -13.578 -15.606 1.00 46.78 89 LEU A CA 1
ATOM 712 C C . LEU A 1 89 ? 8.051 -12.506 -16.388 1.00 46.78 89 LEU A C 1
ATOM 714 O O . LEU A 1 89 ? 7.457 -11.509 -16.788 1.00 46.78 89 LEU A O 1
ATOM 718 N N . VAL A 1 90 ? 9.340 -12.686 -16.651 1.00 49.66 90 VAL A N 1
ATOM 719 C CA . VAL A 1 90 ? 10.281 -11.709 -17.196 1.00 49.66 90 VAL A CA 1
ATOM 720 C C . VAL A 1 90 ? 11.120 -12.416 -18.268 1.00 49.66 90 VAL A C 1
ATOM 722 O O . VAL A 1 90 ? 12.321 -12.615 -18.133 1.00 49.66 90 VAL A O 1
ATOM 725 N N . ASP A 1 91 ? 10.474 -12.814 -19.367 1.00 42.03 91 ASP A N 1
ATOM 726 C CA . ASP A 1 91 ? 11.151 -13.398 -20.543 1.00 42.03 91 ASP A CA 1
ATOM 727 C C . ASP A 1 91 ? 11.997 -12.353 -21.313 1.00 42.03 91 ASP A C 1
ATOM 729 O O . ASP A 1 91 ? 12.611 -12.661 -22.334 1.00 42.03 91 ASP A O 1
ATOM 733 N N . ARG A 1 92 ? 11.993 -11.084 -20.879 1.00 49.91 92 ARG A N 1
ATOM 734 C CA . ARG A 1 92 ? 12.652 -9.944 -21.535 1.00 49.91 92 ARG A CA 1
ATOM 735 C C . ARG A 1 92 ? 13.153 -8.934 -20.499 1.00 49.91 92 ARG A C 1
ATOM 737 O O . ARG A 1 92 ? 12.551 -8.842 -19.433 1.00 49.91 92 ARG A O 1
ATOM 744 N N . PRO A 1 93 ? 14.200 -8.142 -20.803 1.00 63.12 93 PRO A N 1
ATOM 745 C CA . PRO A 1 93 ? 14.583 -7.012 -19.958 1.00 63.12 93 PRO A CA 1
ATOM 746 C C . PRO A 1 93 ? 13.379 -6.098 -19.693 1.00 63.12 93 PRO A C 1
ATOM 748 O O . PRO A 1 93 ? 12.586 -5.843 -20.601 1.00 63.12 93 PRO A O 1
ATOM 751 N N . ILE A 1 94 ? 13.256 -5.628 -18.447 1.00 69.81 94 ILE A N 1
ATOM 752 C CA . ILE A 1 94 ? 12.180 -4.725 -18.029 1.00 69.81 94 ILE A CA 1
ATOM 753 C C . ILE A 1 94 ? 12.263 -3.436 -18.853 1.00 69.81 94 ILE A C 1
ATOM 755 O O . ILE A 1 94 ? 13.280 -2.740 -18.839 1.00 69.81 94 ILE A O 1
ATOM 759 N N . ASP A 1 95 ? 11.180 -3.124 -19.561 1.00 79.69 95 ASP A N 1
ATOM 760 C CA . ASP A 1 95 ? 11.005 -1.859 -20.268 1.00 79.69 95 ASP A CA 1
ATOM 761 C C . ASP A 1 95 ? 10.361 -0.833 -19.327 1.00 79.69 95 ASP A C 1
ATOM 763 O O . ASP A 1 95 ? 9.135 -0.728 -19.225 1.00 79.69 95 ASP A O 1
ATOM 767 N N . TRP A 1 96 ? 11.214 -0.101 -18.605 1.00 83.31 96 TRP A N 1
ATOM 768 C CA . TRP A 1 96 ? 10.803 0.891 -17.610 1.00 83.31 96 TRP A CA 1
ATOM 769 C C . TRP A 1 96 ? 9.883 1.969 -18.187 1.00 83.31 96 TRP A C 1
ATOM 771 O O . TRP A 1 96 ? 8.907 2.341 -17.543 1.00 83.31 96 TRP A O 1
ATOM 781 N N . GLU A 1 97 ? 10.148 2.444 -19.408 1.00 85.88 97 GLU A N 1
ATOM 782 C CA . GLU A 1 97 ? 9.336 3.486 -20.043 1.00 85.88 97 GLU A CA 1
ATOM 783 C C . GLU A 1 97 ? 7.916 2.981 -20.319 1.00 85.88 97 GLU A C 1
ATOM 785 O O . GLU A 1 97 ? 6.939 3.675 -20.029 1.00 85.88 97 GLU A O 1
ATOM 790 N N . THR A 1 98 ? 7.786 1.743 -20.801 1.00 87.12 98 THR A N 1
ATOM 791 C CA . THR A 1 98 ? 6.477 1.112 -20.998 1.00 87.12 98 THR A CA 1
ATOM 792 C C . THR A 1 98 ? 5.719 0.944 -19.677 1.00 87.12 98 THR A C 1
ATOM 794 O O . THR A 1 98 ? 4.523 1.248 -19.630 1.00 87.12 98 THR A O 1
ATOM 797 N N . LEU A 1 99 ? 6.381 0.517 -18.594 1.00 88.62 99 LEU A N 1
ATOM 798 C CA . LEU A 1 99 ? 5.740 0.387 -17.277 1.00 88.62 99 LEU A CA 1
ATOM 799 C C . LEU A 1 99 ? 5.259 1.746 -16.738 1.00 88.62 99 LEU A C 1
ATOM 801 O O . LEU A 1 99 ? 4.099 1.877 -16.347 1.00 88.62 99 LEU A O 1
ATOM 805 N N . ILE A 1 100 ? 6.110 2.777 -16.795 1.00 91.31 100 ILE A N 1
ATOM 806 C CA . ILE A 1 100 ? 5.782 4.142 -16.347 1.00 91.31 100 ILE A CA 1
ATOM 807 C C . ILE A 1 100 ? 4.608 4.708 -17.142 1.00 91.31 100 ILE A C 1
ATOM 809 O O . ILE A 1 100 ? 3.657 5.236 -16.564 1.00 91.31 100 ILE A O 1
ATOM 813 N N . ASN A 1 101 ? 4.653 4.595 -18.471 1.00 93.06 101 ASN A N 1
ATOM 814 C CA . ASN A 1 101 ? 3.591 5.100 -19.335 1.00 93.06 101 ASN A CA 1
ATOM 815 C C . ASN A 1 101 ? 2.270 4.362 -19.097 1.00 93.06 101 ASN A C 1
ATOM 817 O O . ASN A 1 101 ? 1.215 4.993 -19.120 1.00 93.06 101 ASN A O 1
ATOM 821 N N . THR A 1 102 ? 2.324 3.058 -18.813 1.00 93.38 102 THR A N 1
ATOM 822 C CA . THR A 1 102 ? 1.137 2.267 -18.468 1.00 93.38 102 THR A CA 1
ATOM 823 C C . THR A 1 102 ? 0.468 2.806 -17.205 1.00 93.38 102 THR A C 1
ATOM 825 O O . THR A 1 102 ? -0.736 3.064 -17.219 1.00 93.38 102 THR A O 1
ATOM 828 N N . GLU A 1 103 ? 1.224 3.034 -16.127 1.00 94.88 103 GLU A N 1
ATOM 829 C CA . GLU A 1 103 ? 0.636 3.555 -14.887 1.00 94.88 103 GLU A CA 1
ATOM 830 C C . GLU A 1 103 ? 0.178 5.009 -15.011 1.00 94.88 103 GLU A C 1
ATOM 832 O O . GLU A 1 103 ? -0.910 5.346 -14.547 1.00 94.88 103 GLU A O 1
ATOM 837 N N . ARG A 1 104 ? 0.922 5.866 -15.722 1.00 93.75 104 ARG A N 1
ATOM 838 C CA . ARG A 1 104 ? 0.478 7.242 -16.009 1.00 93.75 104 ARG A CA 1
ATOM 839 C C . ARG A 1 104 ? -0.850 7.269 -16.766 1.00 93.75 104 ARG A C 1
ATOM 841 O O . ARG A 1 104 ? -1.756 7.991 -16.366 1.00 93.75 104 ARG A O 1
ATOM 848 N N . GLN A 1 105 ? -1.011 6.431 -17.791 1.00 93.19 105 GLN A N 1
ATOM 849 C CA . GLN A 1 105 ? -2.274 6.323 -18.530 1.00 93.19 105 GLN A CA 1
ATOM 850 C C . GLN A 1 105 ? -3.433 5.855 -17.642 1.00 93.19 105 GLN A C 1
ATOM 852 O O . GLN A 1 105 ? -4.544 6.372 -17.765 1.00 93.19 105 GLN A O 1
ATOM 857 N N . ARG A 1 106 ? -3.188 4.901 -16.734 1.00 92.56 106 ARG A N 1
ATOM 858 C CA . ARG A 1 106 ? -4.194 4.437 -15.764 1.00 92.56 106 ARG A CA 1
ATOM 859 C C . ARG A 1 106 ? -4.616 5.563 -14.820 1.00 92.56 106 ARG A C 1
ATOM 861 O O . ARG A 1 106 ? -5.813 5.756 -14.610 1.00 92.56 106 ARG A O 1
ATOM 868 N N . ILE A 1 107 ? -3.650 6.333 -14.317 1.00 92.69 107 ILE A N 1
ATOM 869 C CA . ILE A 1 107 ? -3.887 7.504 -13.465 1.00 92.69 107 ILE A CA 1
ATOM 870 C C . ILE A 1 107 ? -4.700 8.566 -14.208 1.00 92.69 107 ILE A C 1
ATOM 872 O O . ILE A 1 107 ? -5.708 9.039 -13.685 1.00 92.69 107 ILE A O 1
ATOM 876 N N . ASP A 1 108 ? -4.295 8.932 -15.423 1.00 90.88 108 ASP A N 1
ATOM 877 C CA . ASP A 1 108 ? -4.971 9.962 -16.216 1.00 90.88 108 ASP A CA 1
ATOM 878 C C . ASP A 1 108 ? -6.410 9.553 -16.549 1.00 90.88 108 ASP A C 1
ATOM 880 O O . ASP A 1 108 ? -7.341 10.350 -16.403 1.00 90.88 108 ASP A O 1
ATOM 884 N N . TYR A 1 109 ? -6.617 8.282 -16.908 1.00 89.25 109 TYR A N 1
ATOM 885 C CA . TYR A 1 109 ? -7.949 7.727 -17.121 1.00 89.25 109 TYR A CA 1
ATOM 886 C C . TYR A 1 109 ? -8.809 7.829 -15.854 1.00 89.25 109 TYR A C 1
ATOM 888 O O . TYR A 1 109 ? -9.934 8.331 -15.917 1.00 89.25 109 TYR A O 1
ATOM 896 N N . ALA A 1 110 ? -8.273 7.433 -14.696 1.00 88.50 110 ALA A N 1
ATOM 897 C CA . ALA A 1 110 ? -8.986 7.490 -13.422 1.00 88.50 110 ALA A CA 1
ATOM 898 C C . ALA A 1 110 ? -9.314 8.930 -12.979 1.00 88.50 110 ALA A C 1
ATOM 900 O O . ALA A 1 110 ? -10.408 9.167 -12.469 1.00 88.50 110 ALA A O 1
ATOM 901 N N . LYS A 1 111 ? -8.424 9.902 -13.236 1.00 84.38 111 LYS A N 1
ATOM 902 C CA . LYS A 1 111 ? -8.664 11.338 -12.981 1.00 84.38 111 LYS A CA 1
ATOM 903 C C . LYS A 1 111 ? -9.728 11.934 -13.905 1.00 84.38 111 LYS A C 1
ATOM 905 O O . LYS A 1 111 ? -10.457 12.833 -13.497 1.00 84.38 111 LYS A O 1
ATOM 910 N N . SER A 1 112 ? -9.806 11.460 -15.150 1.00 78.19 112 SER A N 1
ATOM 911 C CA . SER A 1 112 ? -10.762 11.959 -16.149 1.00 78.19 112 SER A CA 1
ATOM 912 C C . SER A 1 112 ? -12.197 11.453 -15.947 1.00 78.19 112 SER A C 1
ATOM 914 O O . SER A 1 112 ? -13.144 12.055 -16.457 1.00 78.19 112 SER A O 1
ATOM 916 N N . ALA A 1 113 ? -12.377 10.359 -15.200 1.00 70.69 113 ALA A N 1
ATOM 917 C CA . ALA A 1 113 ? -13.686 9.802 -14.892 1.00 70.69 113 ALA A CA 1
ATOM 918 C C . ALA A 1 113 ? -14.392 10.623 -13.792 1.00 70.69 113 ALA A C 1
ATOM 920 O O . ALA A 1 113 ? -13.793 10.977 -12.779 1.00 70.69 113 ALA A O 1
ATOM 921 N N . ILE A 1 114 ? -15.688 10.910 -13.976 1.00 60.38 114 ILE A N 1
ATOM 922 C CA . ILE A 1 114 ? -16.544 11.617 -12.999 1.00 60.38 114 ILE A CA 1
ATOM 923 C C . ILE A 1 114 ? -16.395 10.967 -11.615 1.00 60.38 114 ILE A C 1
ATOM 925 O O . ILE A 1 114 ? -16.433 9.740 -11.540 1.00 60.38 114 ILE A O 1
ATOM 929 N N . GLN A 1 115 ? -16.241 11.780 -10.555 1.00 63.03 115 GLN A N 1
ATOM 930 C CA . GLN A 1 115 ? -16.044 11.359 -9.157 1.00 63.03 115 GLN A CA 1
ATOM 931 C C . GLN A 1 115 ? -16.983 10.204 -8.766 1.00 63.03 115 GLN A C 1
ATOM 933 O O . GLN A 1 115 ? -18.159 10.402 -8.469 1.00 63.03 115 GLN A O 1
ATOM 938 N N . ASN A 1 116 ? -16.444 8.989 -8.786 1.00 66.56 116 ASN A N 1
ATOM 939 C CA . ASN A 1 116 ? -17.086 7.751 -8.367 1.00 66.56 116 ASN A CA 1
ATOM 940 C C . ASN A 1 116 ? -16.124 7.076 -7.374 1.00 66.56 116 ASN A C 1
ATOM 942 O O . ASN A 1 116 ? -14.928 7.061 -7.658 1.00 66.56 116 ASN A O 1
ATOM 946 N N . PRO A 1 117 ? -16.594 6.509 -6.249 1.00 65.25 117 PRO A N 1
ATOM 947 C CA . PRO A 1 117 ? -15.772 5.704 -5.339 1.00 65.25 117 PRO A CA 1
ATOM 948 C C . PRO A 1 117 ? -14.907 4.628 -6.023 1.00 65.25 117 PRO A C 1
ATOM 950 O O . PRO A 1 117 ? -13.814 4.320 -5.558 1.00 65.25 117 PRO A O 1
ATOM 953 N N . GLU A 1 118 ? -15.332 4.085 -7.169 1.00 71.38 118 GLU A N 1
ATOM 954 C CA . GLU A 1 118 ? -14.487 3.181 -7.966 1.00 71.38 118 GLU A CA 1
ATOM 955 C C . GLU A 1 118 ? -13.200 3.835 -8.493 1.00 71.38 118 GLU A C 1
ATOM 957 O O . GLU A 1 118 ? -12.223 3.139 -8.779 1.00 71.38 118 GLU A O 1
ATOM 962 N N . ASN A 1 119 ? -13.187 5.158 -8.658 1.00 81.62 119 ASN A N 1
ATOM 963 C CA . ASN A 1 119 ? -12.021 5.894 -9.136 1.00 81.62 119 ASN A CA 1
ATOM 964 C C . ASN A 1 119 ? -10.918 5.918 -8.084 1.00 81.62 119 ASN A C 1
ATOM 966 O O . ASN A 1 119 ? -9.751 5.889 -8.454 1.00 81.62 119 ASN A O 1
ATOM 970 N N . ASP A 1 120 ? -11.264 5.894 -6.796 1.00 87.62 120 ASP A N 1
ATOM 971 C CA . ASP A 1 120 ? -10.274 5.859 -5.722 1.00 87.62 120 ASP A CA 1
ATOM 972 C C . ASP A 1 120 ? -9.460 4.564 -5.774 1.00 87.62 120 ASP A C 1
ATOM 974 O O . ASP A 1 120 ? -8.238 4.606 -5.661 1.00 87.62 120 ASP A O 1
ATOM 978 N N . LEU A 1 121 ? -10.094 3.423 -6.072 1.00 86.50 121 LEU A N 1
ATOM 979 C CA . LEU A 1 121 ? -9.377 2.163 -6.307 1.00 86.50 121 LEU A CA 1
ATOM 980 C C . LEU A 1 121 ? -8.551 2.190 -7.598 1.00 86.50 121 LEU A C 1
ATOM 982 O O . LEU A 1 121 ? -7.426 1.688 -7.622 1.00 86.50 121 LEU A O 1
ATOM 986 N N . LYS A 1 122 ? -9.085 2.813 -8.655 1.00 87.50 122 LYS A N 1
ATOM 987 C CA . LYS A 1 122 ? -8.382 3.001 -9.935 1.00 87.50 122 LYS A CA 1
ATOM 988 C C . LYS A 1 122 ? -7.234 4.015 -9.846 1.00 87.50 122 LYS A C 1
ATOM 990 O O . LYS A 1 122 ? -6.403 4.035 -10.744 1.00 87.50 122 LYS A O 1
ATOM 995 N N . LEU A 1 123 ? -7.161 4.825 -8.789 1.00 91.00 123 LEU A N 1
ATOM 996 C CA . LEU A 1 123 ? -6.021 5.690 -8.464 1.00 91.00 123 LEU A CA 1
ATOM 997 C C . LEU A 1 123 ? -5.061 5.015 -7.486 1.00 91.00 123 LEU A C 1
ATOM 999 O O . LEU A 1 123 ? -3.848 5.152 -7.627 1.00 91.00 123 LEU A O 1
ATOM 1003 N N . TYR A 1 124 ? -5.591 4.258 -6.529 1.00 93.06 124 TYR A N 1
ATOM 1004 C CA . TYR A 1 124 ? -4.828 3.547 -5.512 1.00 93.06 124 TYR A CA 1
ATOM 1005 C C . TYR A 1 124 ? -3.783 2.609 -6.116 1.00 93.06 124 TYR A C 1
ATOM 1007 O O . TYR A 1 124 ? -2.595 2.759 -5.830 1.00 93.06 124 TYR A O 1
ATOM 1015 N N . VAL A 1 125 ? -4.209 1.673 -6.974 1.00 92.75 125 VAL A N 1
ATOM 1016 C CA . VAL A 1 125 ? -3.300 0.652 -7.519 1.00 92.75 125 VAL A CA 1
ATOM 1017 C C . VAL A 1 125 ? -2.207 1.270 -8.389 1.00 92.75 125 VAL A C 1
ATOM 1019 O O . VAL A 1 125 ? -1.033 0.954 -8.168 1.00 92.75 125 VAL A O 1
ATOM 1022 N N . PRO A 1 126 ? -2.532 2.172 -9.335 1.00 93.25 126 PRO A N 1
ATOM 1023 C CA . PRO A 1 126 ? -1.498 2.801 -10.140 1.00 93.25 126 PRO A CA 1
ATOM 1024 C C . PRO A 1 126 ? -0.567 3.710 -9.342 1.00 93.25 126 PRO A C 1
ATOM 1026 O O . PRO A 1 126 ? 0.599 3.805 -9.698 1.00 93.25 126 PRO A O 1
ATOM 1029 N N . SER A 1 127 ? -1.029 4.342 -8.254 1.00 93.50 127 SER A N 1
ATOM 1030 C CA . SER A 1 127 ? -0.156 5.176 -7.408 1.00 93.50 127 SER A CA 1
ATOM 1031 C C . SER A 1 127 ? 0.959 4.350 -6.777 1.00 93.50 127 SER A C 1
ATOM 1033 O O . SER A 1 127 ? 2.131 4.673 -6.950 1.00 93.50 127 SER A O 1
ATOM 1035 N N . ILE A 1 128 ? 0.605 3.255 -6.097 1.00 94.19 128 ILE A N 1
ATOM 1036 C CA . ILE A 1 128 ? 1.602 2.389 -5.455 1.00 94.19 128 ILE A CA 1
ATOM 1037 C C . ILE A 1 128 ? 2.464 1.661 -6.499 1.00 94.19 128 ILE A C 1
ATOM 1039 O O . ILE A 1 128 ? 3.660 1.484 -6.308 1.00 94.19 128 ILE A O 1
ATOM 1043 N N . SER A 1 129 ? 1.887 1.272 -7.640 1.00 93.62 129 SER A N 1
ATOM 1044 C CA . SER A 1 129 ? 2.640 0.589 -8.698 1.00 93.62 129 SER A CA 1
ATOM 1045 C C . SER A 1 129 ? 3.627 1.529 -9.386 1.00 93.62 129 SER A C 1
ATOM 1047 O O . SER A 1 129 ? 4.746 1.121 -9.677 1.00 93.62 129 SER A O 1
ATOM 1049 N N . LEU A 1 130 ? 3.244 2.785 -9.631 1.00 93.94 130 LEU A N 1
ATOM 1050 C CA . LEU A 1 130 ? 4.117 3.779 -10.251 1.00 93.94 130 LEU A CA 1
ATOM 1051 C C . LEU A 1 130 ? 5.292 4.145 -9.338 1.00 93.94 130 LEU A C 1
ATOM 1053 O O . LEU A 1 130 ? 6.417 4.218 -9.823 1.00 93.94 130 LEU A O 1
ATOM 1057 N N . ASP A 1 131 ? 5.039 4.314 -8.038 1.00 92.31 131 ASP A N 1
ATOM 1058 C CA . ASP A 1 131 ? 6.083 4.523 -7.028 1.00 92.31 131 ASP A CA 1
ATOM 1059 C C . ASP A 1 131 ? 7.116 3.385 -7.067 1.00 92.31 131 ASP A C 1
ATOM 1061 O O . ASP A 1 131 ? 8.315 3.619 -7.253 1.00 92.31 131 ASP A O 1
ATOM 1065 N N . LYS A 1 132 ? 6.636 2.132 -7.067 1.00 89.12 132 LYS A N 1
ATOM 1066 C CA . LYS A 1 132 ? 7.498 0.951 -7.173 1.00 89.12 132 LYS A CA 1
ATOM 1067 C C . LYS A 1 132 ? 8.291 0.908 -8.480 1.00 89.12 132 LYS A C 1
ATOM 1069 O O . LYS A 1 132 ? 9.466 0.546 -8.482 1.00 89.12 132 LYS A O 1
ATOM 1074 N N . VAL A 1 133 ? 7.676 1.280 -9.603 1.00 89.69 133 VAL A N 1
ATOM 1075 C CA . VAL A 1 133 ? 8.347 1.328 -10.912 1.00 89.69 133 VAL A CA 1
ATOM 1076 C C . VAL A 1 133 ? 9.453 2.383 -10.938 1.00 89.69 133 VAL A C 1
ATOM 1078 O O . VAL A 1 133 ? 10.539 2.081 -11.438 1.00 89.69 133 VAL A O 1
ATOM 1081 N N . PHE A 1 134 ? 9.226 3.577 -10.381 1.00 88.25 134 PHE A N 1
ATOM 1082 C CA . PHE A 1 134 ? 10.271 4.600 -10.260 1.00 88.25 134 PHE A CA 1
ATOM 1083 C C . PHE A 1 134 ? 11.431 4.118 -9.386 1.00 88.25 134 PHE A C 1
ATOM 1085 O O . PHE A 1 134 ? 12.593 4.224 -9.788 1.00 88.25 134 PHE A O 1
ATOM 1092 N N . GLN A 1 135 ? 11.124 3.501 -8.243 1.00 84.00 135 GLN A N 1
ATOM 1093 C CA . GLN A 1 135 ? 12.133 2.902 -7.372 1.00 84.00 135 GLN A CA 1
ATOM 1094 C C . GLN A 1 135 ? 12.978 1.856 -8.118 1.00 84.00 135 GLN A C 1
ATOM 1096 O O . GLN A 1 135 ? 14.209 1.956 -8.150 1.00 84.00 135 GLN A O 1
ATOM 1101 N N . GLY A 1 136 ? 12.331 0.892 -8.779 1.00 81.00 136 GLY A N 1
ATOM 1102 C CA . GLY A 1 136 ? 13.020 -0.164 -9.520 1.00 81.00 136 GLY A CA 1
ATOM 1103 C C . GLY A 1 136 ? 13.879 0.373 -10.665 1.00 81.00 136 GLY A C 1
ATOM 1104 O O . GLY A 1 136 ? 15.017 -0.069 -10.858 1.00 81.00 136 GLY A O 1
ATOM 1105 N N . GLN A 1 137 ? 13.380 1.377 -11.392 1.00 81.75 137 GLN A N 1
ATOM 1106 C CA . GLN A 1 137 ? 14.131 2.048 -12.449 1.00 81.75 137 GLN A CA 1
ATOM 1107 C C . GLN A 1 137 ? 15.398 2.710 -11.892 1.00 81.75 137 GLN A C 1
ATOM 1109 O O . GLN A 1 137 ? 16.483 2.560 -12.469 1.00 81.75 137 GLN A O 1
ATOM 1114 N N . TYR A 1 138 ? 15.295 3.416 -10.765 1.00 77.25 138 TYR A N 1
ATOM 1115 C CA . TYR A 1 138 ? 16.457 4.035 -10.138 1.00 77.25 138 TYR A CA 1
ATOM 1116 C C . TYR A 1 138 ? 17.482 2.990 -9.691 1.00 77.25 138 TYR A C 1
ATOM 1118 O O . TYR A 1 138 ? 18.672 3.144 -9.991 1.00 77.25 138 TYR A O 1
ATOM 1126 N N . CYS A 1 139 ? 17.044 1.925 -9.006 1.00 74.44 139 CYS A N 1
ATOM 1127 C CA . CYS A 1 139 ? 17.900 0.811 -8.582 1.00 74.44 139 CYS A CA 1
ATOM 1128 C C . CYS A 1 139 ? 18.677 0.235 -9.769 1.00 74.44 139 CYS A C 1
ATOM 1130 O O . CYS A 1 139 ? 19.902 0.067 -9.727 1.00 74.44 139 CYS A O 1
ATOM 1132 N N . PHE A 1 140 ? 17.962 -0.013 -10.867 1.00 72.00 140 PHE A N 1
ATOM 1133 C CA . PHE A 1 140 ? 18.535 -0.516 -12.103 1.00 72.00 140 PHE A CA 1
ATOM 1134 C C . PHE A 1 140 ? 19.595 0.439 -12.661 1.00 72.00 140 PHE A C 1
ATOM 1136 O O . PHE A 1 140 ? 20.723 0.018 -12.911 1.00 72.00 140 PHE A O 1
ATOM 1143 N N . HIS A 1 141 ? 19.306 1.732 -12.808 1.00 68.00 141 HIS A N 1
ATOM 1144 C CA . HIS A 1 141 ? 20.286 2.673 -13.358 1.00 68.00 141 HIS A CA 1
ATOM 1145 C C . HIS A 1 141 ? 21.509 2.881 -12.452 1.00 68.00 141 HIS A C 1
ATOM 1147 O O . HIS A 1 141 ? 22.629 2.943 -12.969 1.00 68.00 141 HIS A O 1
ATOM 1153 N N . HIS A 1 142 ? 21.336 2.894 -11.126 1.00 64.06 142 HIS A N 1
ATOM 11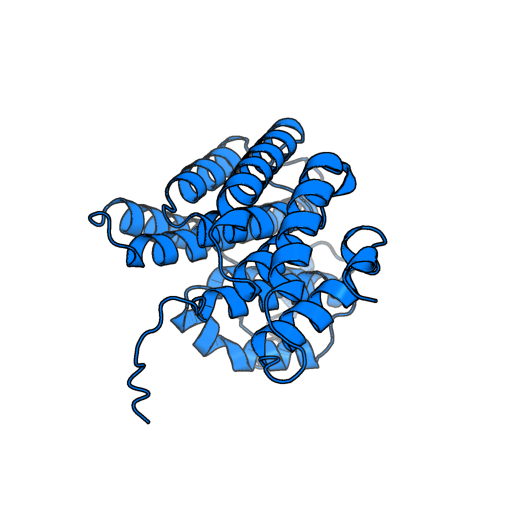54 C CA . HIS A 1 142 ? 22.443 3.003 -10.165 1.00 64.06 142 HIS A CA 1
ATOM 1155 C C . HIS A 1 142 ? 23.363 1.792 -10.177 1.00 64.06 142 HIS A C 1
ATOM 1157 O O . HIS A 1 142 ? 24.581 1.934 -10.112 1.00 64.06 142 HIS A O 1
ATOM 1163 N N . SER A 1 143 ? 22.805 0.593 -10.311 1.00 61.19 143 SER A N 1
ATOM 1164 C CA . SER A 1 143 ? 23.612 -0.624 -10.416 1.00 61.19 143 SER A CA 1
ATOM 1165 C C . SER A 1 143 ? 24.416 -0.707 -11.729 1.00 61.19 143 SER A C 1
ATOM 1167 O O . SER A 1 143 ? 25.446 -1.383 -11.783 1.00 61.19 143 SER A O 1
ATOM 1169 N N . GLN A 1 144 ? 23.989 -0.001 -12.787 1.00 54.03 144 GLN A N 1
ATOM 1170 C CA . GLN A 1 144 ? 24.669 0.025 -14.089 1.00 54.03 144 GLN A CA 1
ATOM 1171 C C . GLN A 1 144 ? 25.699 1.158 -14.247 1.00 54.03 144 GLN A C 1
ATOM 1173 O O . GLN A 1 144 ? 26.552 1.073 -15.136 1.00 54.03 144 GLN A O 1
ATOM 1178 N N . GLN A 1 145 ? 25.647 2.219 -13.433 1.00 45.59 145 GLN A N 1
ATOM 1179 C CA . GLN A 1 145 ? 26.455 3.431 -13.624 1.00 45.59 145 GLN A CA 1
ATOM 1180 C C . GLN A 1 145 ? 27.220 3.850 -12.359 1.00 45.59 145 GLN A C 1
ATOM 1182 O O . GLN A 1 145 ? 26.682 3.892 -11.265 1.00 45.59 145 GLN A O 1
ATOM 1187 N N . THR A 1 146 ? 28.471 4.298 -12.519 1.00 42.50 146 THR A N 1
ATOM 1188 C CA . THR A 1 146 ? 29.246 5.022 -11.486 1.00 42.50 146 THR A CA 1
ATOM 1189 C C . THR A 1 146 ? 28.788 6.478 -11.293 1.00 42.50 146 THR A C 1
ATOM 1191 O O . THR A 1 146 ? 29.521 7.287 -10.723 1.00 42.50 146 THR A O 1
ATOM 1194 N N . ARG A 1 147 ? 27.611 6.857 -11.808 1.00 39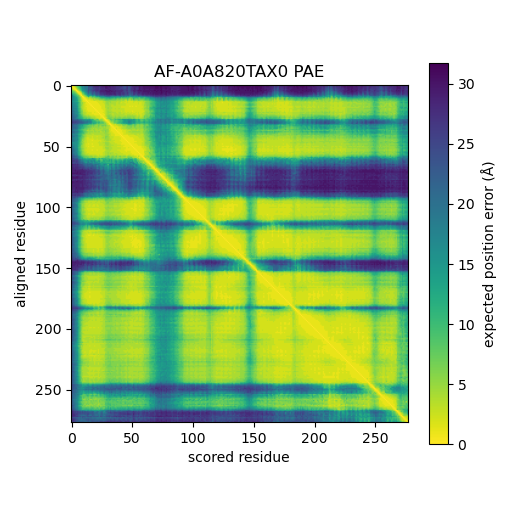.41 147 ARG A N 1
ATOM 1195 C CA . ARG A 1 147 ? 27.085 8.224 -11.752 1.00 39.41 147 ARG A CA 1
ATOM 1196 C C . ARG A 1 147 ? 25.709 8.235 -11.098 1.00 39.41 147 ARG A C 1
ATOM 1198 O O . ARG A 1 147 ? 24.785 7.597 -11.587 1.00 39.41 147 ARG A O 1
ATOM 1205 N N . TYR A 1 148 ? 25.626 9.006 -10.019 1.00 44.19 148 TYR A N 1
ATOM 1206 C CA . TYR A 1 148 ? 24.420 9.347 -9.275 1.00 44.19 148 TYR A CA 1
ATOM 1207 C C . TYR A 1 148 ? 23.361 9.926 -10.222 1.00 44.19 148 TYR A C 1
ATOM 1209 O O . TYR A 1 148 ? 23.505 11.049 -10.706 1.00 44.19 148 TYR A O 1
ATOM 1217 N N . THR A 1 149 ? 22.323 9.155 -10.526 1.00 46.31 149 THR A N 1
ATOM 1218 C CA . THR A 1 149 ? 21.143 9.654 -11.244 1.00 46.31 149 THR A CA 1
ATOM 1219 C C . THR A 1 149 ? 20.111 10.055 -10.207 1.00 46.31 149 THR A C 1
ATOM 1221 O O . THR A 1 149 ? 19.240 9.266 -9.901 1.00 46.31 149 THR A O 1
ATOM 1224 N N . ASN A 1 150 ? 20.236 11.242 -9.605 1.00 48.88 150 ASN A N 1
ATOM 1225 C CA . ASN A 1 150 ? 19.265 11.724 -8.612 1.00 48.88 150 ASN A CA 1
ATOM 1226 C C . ASN A 1 150 ? 17.828 11.447 -9.083 1.00 48.88 150 ASN A C 1
ATOM 1228 O O . ASN A 1 150 ? 17.487 11.820 -10.209 1.00 48.88 150 ASN A O 1
ATOM 1232 N N . ILE A 1 151 ? 17.014 10.811 -8.233 1.00 55.03 151 ILE A N 1
ATOM 1233 C CA . ILE A 1 151 ? 15.567 10.718 -8.455 1.00 55.03 151 ILE A CA 1
ATOM 1234 C C . ILE A 1 151 ? 15.082 12.151 -8.640 1.00 55.03 151 ILE A C 1
ATOM 1236 O O . ILE A 1 151 ? 15.414 13.030 -7.835 1.00 55.03 151 ILE A O 1
ATOM 1240 N N . SER A 1 152 ? 14.390 12.415 -9.747 1.00 58.88 152 SER A N 1
ATOM 1241 C CA . SER A 1 152 ? 13.872 13.756 -9.997 1.00 58.88 152 SER A CA 1
ATOM 1242 C C . SER A 1 152 ? 12.815 14.078 -8.944 1.00 58.88 152 SER A C 1
ATOM 1244 O O . SER A 1 152 ? 11.918 13.273 -8.700 1.00 58.88 152 SER A O 1
ATOM 1246 N N . SER A 1 153 ? 12.854 15.290 -8.382 1.00 60.94 153 SER A N 1
ATOM 1247 C CA . SER A 1 153 ? 11.787 15.824 -7.520 1.00 60.94 153 SER A CA 1
ATOM 1248 C C . SER A 1 153 ? 10.398 15.761 -8.170 1.00 60.94 153 SER A C 1
ATOM 1250 O O . SER A 1 153 ? 9.383 15.803 -7.474 1.00 60.94 153 SER A O 1
ATOM 1252 N N . ASP A 1 154 ? 10.353 15.654 -9.499 1.00 78.81 154 ASP A N 1
ATOM 1253 C CA . ASP A 1 154 ? 9.125 15.578 -10.283 1.00 78.81 154 ASP A CA 1
ATOM 1254 C C . ASP A 1 154 ? 8.370 14.256 -10.071 1.00 78.81 154 ASP A C 1
ATOM 1256 O O . ASP A 1 154 ? 7.141 14.243 -10.110 1.00 78.81 154 ASP A O 1
ATOM 1260 N N . GLU A 1 155 ? 9.069 13.146 -9.815 1.00 85.50 155 GLU A N 1
ATOM 1261 C CA . GLU A 1 155 ? 8.443 11.827 -9.633 1.00 85.50 155 GLU A CA 1
ATOM 1262 C C . GLU A 1 155 ? 7.675 11.766 -8.310 1.00 85.50 155 GLU A C 1
ATOM 1264 O O . GLU A 1 155 ? 6.485 11.439 -8.302 1.00 85.50 155 GLU A O 1
ATOM 1269 N N . GLY A 1 156 ? 8.300 12.213 -7.215 1.00 86.25 156 GLY A N 1
ATOM 1270 C CA . GLY A 1 156 ? 7.635 12.345 -5.917 1.00 86.25 156 GLY A CA 1
ATOM 1271 C C . GLY A 1 156 ? 6.424 13.285 -5.969 1.00 86.25 156 GLY A C 1
ATOM 1272 O O . GLY A 1 156 ? 5.372 12.979 -5.404 1.00 86.25 156 GLY A O 1
ATOM 1273 N N . ALA A 1 157 ? 6.509 14.392 -6.717 1.00 87.88 157 ALA A N 1
ATOM 1274 C CA . ALA A 1 157 ? 5.378 15.304 -6.904 1.00 87.88 157 ALA A CA 1
ATOM 1275 C C . ALA A 1 157 ? 4.199 14.642 -7.645 1.00 87.88 157 ALA A C 1
ATOM 1277 O O . ALA A 1 157 ? 3.038 14.872 -7.294 1.00 87.88 157 ALA A O 1
ATOM 1278 N N . VAL A 1 158 ? 4.474 13.792 -8.642 1.00 89.50 158 VAL A N 1
ATOM 1279 C CA . VAL A 1 158 ? 3.443 13.023 -9.358 1.00 89.50 158 VAL A CA 1
ATOM 1280 C C . VAL A 1 158 ? 2.762 12.015 -8.432 1.00 89.50 158 VAL A C 1
ATOM 1282 O O . VAL A 1 158 ? 1.528 11.921 -8.449 1.00 89.50 158 VAL A O 1
ATOM 1285 N N . ILE A 1 159 ? 3.528 11.292 -7.609 1.00 90.94 159 ILE A N 1
ATOM 1286 C CA . ILE A 1 159 ? 2.977 10.325 -6.648 1.00 90.94 159 ILE A CA 1
ATOM 1287 C C . ILE A 1 159 ? 2.135 11.027 -5.581 1.00 90.94 159 ILE A C 1
ATOM 1289 O O . ILE A 1 159 ? 0.990 10.626 -5.347 1.00 90.94 159 ILE A O 1
ATOM 1293 N N . HIS A 1 160 ? 2.634 12.121 -4.994 1.00 89.75 160 HIS A N 1
ATOM 1294 C CA . HIS A 1 160 ? 1.879 12.903 -4.008 1.00 89.75 160 HIS A CA 1
ATOM 1295 C C . HIS A 1 160 ? 0.579 13.446 -4.599 1.00 89.75 160 HIS A C 1
ATOM 1297 O O . HIS A 1 160 ? -0.499 13.183 -4.067 1.00 89.75 160 HIS A O 1
ATOM 1303 N N . SER A 1 161 ? 0.657 14.119 -5.752 1.00 88.94 161 SER A N 1
ATOM 1304 C CA . SER A 1 161 ? -0.518 14.665 -6.436 1.00 88.94 161 SER A CA 1
ATOM 1305 C C . SER A 1 161 ? -1.558 13.587 -6.736 1.00 88.94 161 SER A C 1
ATOM 1307 O O . SER A 1 161 ? -2.758 13.812 -6.583 1.00 88.94 161 SER A O 1
ATOM 1309 N N . THR A 1 162 ? -1.127 12.400 -7.158 1.00 90.69 162 THR A N 1
ATOM 1310 C CA . THR A 1 162 ? -2.050 11.302 -7.460 1.00 90.69 162 THR A CA 1
ATOM 1311 C C . THR A 1 162 ? -2.699 10.753 -6.192 1.00 90.69 162 THR A C 1
ATOM 1313 O O . THR A 1 162 ? -3.915 10.581 -6.168 1.00 90.69 162 THR A O 1
ATOM 1316 N N . THR A 1 163 ? -1.930 10.587 -5.118 1.00 90.44 163 THR A N 1
ATOM 1317 C CA . THR A 1 163 ? -2.433 10.065 -3.841 1.00 90.44 163 THR A CA 1
ATOM 1318 C C . THR A 1 163 ? -3.430 11.020 -3.176 1.00 90.44 163 THR A C 1
ATOM 1320 O O . THR A 1 163 ? -4.466 10.583 -2.680 1.00 90.44 163 THR A O 1
ATOM 1323 N N . VAL A 1 164 ? -3.199 12.337 -3.245 1.00 88.56 164 VAL A N 1
ATOM 1324 C CA . VAL A 1 164 ? -4.134 13.363 -2.732 1.00 88.56 164 VAL A CA 1
ATOM 1325 C C . VAL A 1 164 ? -5.490 13.342 -3.457 1.00 88.56 164 VAL A C 1
ATOM 1327 O O . VAL A 1 164 ? -6.498 13.761 -2.888 1.00 88.56 164 VAL A O 1
ATOM 1330 N N . ASN A 1 165 ? -5.550 12.812 -4.684 1.00 89.00 165 ASN A N 1
ATOM 1331 C CA . ASN A 1 165 ? -6.795 12.674 -5.447 1.00 89.00 165 ASN A CA 1
ATOM 1332 C C . ASN A 1 165 ? -7.622 11.422 -5.083 1.00 89.00 165 ASN A C 1
ATOM 1334 O O . ASN A 1 165 ? -8.722 11.269 -5.607 1.00 89.00 165 ASN A O 1
ATOM 1338 N N . ILE A 1 166 ? -7.135 10.546 -4.196 1.00 91.12 166 ILE A N 1
ATOM 1339 C CA . ILE A 1 166 ? -7.906 9.415 -3.647 1.00 91.12 166 ILE A CA 1
ATOM 1340 C C . ILE A 1 166 ? -8.825 9.958 -2.548 1.00 91.12 166 ILE A C 1
ATOM 1342 O O . ILE A 1 166 ? -8.324 10.383 -1.514 1.00 91.12 166 ILE A O 1
ATOM 1346 N N . HIS A 1 167 ? -10.142 10.004 -2.728 1.00 89.25 167 HIS A N 1
ATOM 1347 C CA . HIS A 1 167 ? -11.067 10.674 -1.798 1.00 89.25 167 HIS A CA 1
ATOM 1348 C C . HIS A 1 167 ? -11.356 9.852 -0.535 1.00 89.25 167 HIS A C 1
ATOM 1350 O O . HIS A 1 167 ? -11.482 10.421 0.552 1.00 89.25 167 HIS A O 1
ATOM 1356 N N . ASP A 1 168 ? -11.421 8.529 -0.656 1.00 89.75 168 ASP A N 1
ATOM 1357 C CA . ASP A 1 168 ? -11.515 7.607 0.468 1.00 89.75 168 ASP A CA 1
ATOM 1358 C C . ASP A 1 168 ? -10.277 7.758 1.365 1.00 89.75 168 ASP A C 1
ATOM 1360 O O . ASP A 1 168 ? -9.149 7.432 0.988 1.00 89.75 168 ASP A O 1
ATOM 1364 N N . SER A 1 169 ? -10.494 8.275 2.576 1.00 90.56 169 SER A N 1
ATOM 1365 C CA . SER A 1 169 ? -9.415 8.561 3.525 1.00 90.56 169 SER A CA 1
ATOM 1366 C C . SER A 1 169 ? -8.735 7.293 4.042 1.00 90.56 169 SER A C 1
ATOM 1368 O O . SER A 1 169 ? -7.536 7.318 4.301 1.00 90.56 169 SER A O 1
ATOM 1370 N N . VAL A 1 170 ? -9.463 6.177 4.160 1.00 92.31 170 VAL A N 1
ATOM 1371 C CA . VAL A 1 170 ? -8.880 4.886 4.557 1.00 92.31 170 VAL A CA 1
ATOM 1372 C C . VAL A 1 170 ? -7.927 4.420 3.462 1.00 92.31 170 VAL A C 1
ATOM 1374 O O . VAL A 1 170 ? -6.775 4.094 3.740 1.00 92.31 170 VAL A O 1
ATOM 1377 N N . LEU A 1 171 ? -8.374 4.448 2.207 1.00 92.06 171 LEU A N 1
ATOM 1378 C CA . LEU A 1 171 ? -7.572 4.024 1.065 1.00 92.06 171 LEU A CA 1
ATOM 1379 C C . LEU A 1 171 ? -6.369 4.944 0.831 1.00 92.06 171 LEU A C 1
ATOM 1381 O O . LEU A 1 171 ? -5.283 4.455 0.522 1.00 92.06 171 LEU A O 1
ATOM 1385 N N . ARG A 1 172 ? -6.536 6.257 1.033 1.00 93.25 172 ARG A N 1
ATOM 1386 C CA . ARG A 1 172 ? -5.449 7.241 0.958 1.00 93.25 172 ARG A CA 1
ATOM 1387 C C . ARG A 1 172 ? -4.384 6.994 2.025 1.00 93.25 172 ARG A C 1
ATOM 1389 O O . ARG A 1 172 ? -3.206 6.945 1.683 1.00 93.25 172 ARG A O 1
ATOM 1396 N N . ILE A 1 173 ? -4.775 6.792 3.289 1.00 95.06 173 ILE A N 1
ATOM 1397 C CA . ILE A 1 173 ? -3.834 6.464 4.375 1.00 95.06 173 ILE A CA 1
ATOM 1398 C C . ILE A 1 173 ? -3.092 5.169 4.051 1.00 95.06 173 ILE A C 1
ATOM 1400 O O . ILE A 1 173 ? -1.875 5.102 4.203 1.00 95.06 173 ILE A O 1
ATOM 1404 N N . ILE A 1 174 ? -3.801 4.149 3.557 1.00 93.62 174 ILE A N 1
ATOM 1405 C CA . ILE A 1 174 ? -3.165 2.896 3.153 1.00 93.62 174 ILE A CA 1
ATOM 1406 C C . ILE A 1 174 ? -2.168 3.155 2.019 1.00 93.62 174 ILE A C 1
ATOM 1408 O O . ILE A 1 174 ? -1.026 2.738 2.155 1.00 93.62 174 ILE A O 1
ATOM 1412 N N . ALA A 1 175 ? -2.529 3.874 0.953 1.00 93.88 175 ALA A N 1
ATOM 1413 C CA . ALA A 1 175 ? -1.599 4.209 -0.131 1.00 93.88 175 ALA A CA 1
ATOM 1414 C C . ALA A 1 175 ? -0.342 4.923 0.382 1.00 93.88 175 ALA A C 1
ATOM 1416 O O . ALA A 1 175 ? 0.765 4.473 0.100 1.00 93.88 175 ALA A O 1
ATOM 1417 N N . LEU A 1 176 ? -0.508 5.976 1.190 1.00 93.00 176 LEU A N 1
ATOM 1418 C CA . LEU A 1 176 ? 0.607 6.718 1.783 1.00 93.00 176 LEU A CA 1
ATOM 1419 C C . LEU A 1 176 ? 1.490 5.812 2.643 1.00 93.00 176 LEU A C 1
ATOM 1421 O O . LEU A 1 176 ? 2.706 5.835 2.503 1.00 93.00 176 LEU A O 1
ATOM 1425 N N . SER A 1 177 ? 0.891 4.964 3.482 1.00 92.75 177 SER A N 1
ATOM 1426 C CA . SER A 1 177 ? 1.646 4.025 4.317 1.00 92.75 177 SER A CA 1
ATOM 1427 C C . SER A 1 177 ? 2.433 2.999 3.501 1.00 92.75 177 SER A C 1
ATOM 1429 O O . SER A 1 177 ? 3.444 2.492 3.963 1.00 92.75 177 SER A O 1
ATOM 1431 N N . ILE A 1 178 ? 1.941 2.633 2.316 1.00 91.31 178 ILE A N 1
ATOM 1432 C CA . ILE A 1 178 ? 2.613 1.720 1.393 1.00 91.31 178 ILE A CA 1
ATOM 1433 C C . ILE A 1 178 ? 3.802 2.431 0.756 1.00 91.31 178 ILE A C 1
ATOM 1435 O O . ILE A 1 178 ? 4.923 1.957 0.886 1.00 91.31 178 ILE A O 1
ATOM 1439 N N . ILE A 1 179 ? 3.559 3.597 0.162 1.00 90.25 179 ILE A N 1
ATOM 1440 C CA . ILE A 1 179 ? 4.569 4.437 -0.491 1.00 90.25 179 ILE A CA 1
ATOM 1441 C C . ILE A 1 179 ? 5.717 4.776 0.475 1.00 90.25 179 ILE A C 1
ATOM 1443 O O . ILE A 1 179 ? 6.885 4.627 0.142 1.00 90.25 179 ILE A O 1
ATOM 1447 N N . LEU A 1 180 ? 5.398 5.157 1.715 1.00 88.88 180 LEU A N 1
ATOM 1448 C CA . LEU A 1 180 ? 6.399 5.495 2.734 1.00 88.88 180 LEU A CA 1
ATOM 1449 C C . LEU A 1 180 ? 7.137 4.271 3.304 1.00 88.88 180 LEU A C 1
ATOM 1451 O O . LEU A 1 180 ? 8.184 4.432 3.929 1.00 88.88 180 LEU A O 1
ATOM 1455 N N . GLU A 1 181 ? 6.600 3.059 3.137 1.00 86.56 181 GLU A N 1
ATOM 1456 C CA . GLU A 1 181 ? 7.253 1.822 3.581 1.00 86.56 181 GLU A CA 1
ATOM 1457 C C . GLU A 1 181 ? 8.124 1.186 2.489 1.00 86.56 181 GLU A C 1
ATOM 1459 O O . GLU A 1 181 ? 9.028 0.424 2.834 1.00 86.56 181 GLU A O 1
ATOM 1464 N N . MET A 1 182 ? 7.918 1.503 1.203 1.00 81.00 182 MET A N 1
ATOM 1465 C CA . MET A 1 182 ? 8.758 0.995 0.110 1.00 81.00 182 MET A CA 1
ATOM 1466 C C . MET A 1 182 ? 10.212 1.437 0.311 1.00 81.00 182 MET A C 1
ATOM 1468 O O . MET A 1 182 ? 10.607 2.565 0.021 1.00 81.00 182 MET A O 1
ATOM 1472 N N . LYS A 1 183 ? 11.047 0.541 0.843 1.00 64.94 183 LYS A N 1
ATOM 1473 C CA . LYS A 1 183 ? 12.420 0.879 1.230 1.00 64.94 183 LYS A CA 1
ATOM 1474 C C . LYS A 1 183 ? 13.352 0.932 0.028 1.00 64.94 183 LYS A C 1
ATOM 1476 O O . LYS A 1 183 ? 13.448 -0.021 -0.727 1.00 64.94 183 LYS A O 1
ATOM 1481 N N . ASN A 1 184 ? 14.163 1.988 0.031 1.00 65.00 184 ASN A N 1
ATOM 1482 C CA . ASN A 1 184 ? 15.458 2.153 -0.622 1.00 65.00 184 ASN A CA 1
ATOM 1483 C C . ASN A 1 184 ? 15.561 1.852 -2.129 1.00 65.00 184 ASN A C 1
ATOM 1485 O O . ASN A 1 184 ? 15.615 0.690 -2.525 1.00 65.00 184 ASN A O 1
ATOM 1489 N N . PRO A 1 185 ? 15.838 2.883 -2.943 1.00 68.81 185 PRO A N 1
ATOM 1490 C CA . PRO A 1 185 ? 15.860 4.310 -2.616 1.00 68.81 185 PRO A CA 1
ATOM 1491 C C . PRO A 1 185 ? 14.439 4.861 -2.544 1.00 68.81 185 PRO A C 1
ATOM 1493 O O . PRO A 1 185 ? 13.572 4.470 -3.324 1.00 68.81 185 PRO A O 1
ATOM 1496 N N . SER A 1 186 ? 14.217 5.764 -1.591 1.00 76.94 186 SER A N 1
ATOM 1497 C CA . SER A 1 186 ? 12.989 6.553 -1.550 1.00 76.94 186 SER A CA 1
ATOM 1498 C C . SER A 1 186 ? 13.000 7.559 -2.688 1.00 76.94 186 SER A C 1
ATOM 1500 O O . SER A 1 186 ? 14.025 8.206 -2.918 1.00 76.94 186 SER A O 1
ATOM 1502 N N . ILE A 1 187 ? 11.868 7.706 -3.376 1.00 81.81 187 ILE A N 1
ATOM 1503 C CA . ILE A 1 187 ? 11.710 8.746 -4.395 1.00 81.81 187 ILE A CA 1
ATOM 1504 C C . ILE A 1 187 ? 11.474 10.139 -3.793 1.00 81.81 187 ILE A C 1
ATOM 1506 O O . ILE A 1 187 ? 11.465 11.139 -4.513 1.00 81.81 187 ILE A O 1
ATOM 1510 N N . PHE A 1 188 ? 11.277 10.206 -2.477 1.00 84.44 188 PHE A N 1
ATOM 1511 C CA . PHE A 1 188 ? 11.056 11.430 -1.727 1.00 84.44 188 PHE A CA 1
ATOM 1512 C C . PHE A 1 188 ? 12.342 11.847 -1.021 1.00 84.44 188 PHE A C 1
ATOM 1514 O O . PHE A 1 188 ? 13.120 11.024 -0.538 1.00 84.44 188 PHE A O 1
ATOM 1521 N N . ASN A 1 189 ? 12.570 13.155 -0.940 1.00 84.56 189 ASN A N 1
ATOM 1522 C CA . ASN A 1 189 ? 13.578 13.673 -0.025 1.00 84.56 189 ASN A CA 1
ATOM 1523 C C . ASN A 1 189 ? 13.043 13.687 1.419 1.00 84.56 189 ASN A C 1
ATOM 1525 O O . ASN A 1 189 ? 11.843 13.568 1.652 1.00 84.56 189 ASN A O 1
ATOM 1529 N N . TYR A 1 190 ? 13.939 13.890 2.384 1.00 85.25 190 TYR A N 1
ATOM 1530 C CA . TYR A 1 190 ? 13.600 13.875 3.810 1.00 85.25 190 TYR A CA 1
ATOM 1531 C C . TYR A 1 190 ? 12.461 14.843 4.188 1.00 85.25 190 TYR A C 1
ATOM 1533 O O . TYR A 1 190 ? 11.565 14.469 4.937 1.00 85.25 190 TYR A O 1
ATOM 1541 N N . GLU A 1 191 ? 12.460 16.070 3.653 1.00 87.94 191 GLU A N 1
ATOM 1542 C CA . GLU A 1 191 ? 11.418 17.065 3.956 1.00 87.94 191 GLU A CA 1
ATOM 1543 C C . GLU A 1 191 ? 10.050 16.631 3.409 1.00 87.94 191 GLU A C 1
ATOM 1545 O O . GLU A 1 191 ? 9.027 16.785 4.074 1.00 87.94 191 GLU A O 1
ATOM 1550 N N . GLN A 1 192 ? 10.030 16.050 2.206 1.00 88.12 192 GLN A N 1
ATOM 1551 C CA . GLN A 1 192 ? 8.820 15.501 1.599 1.00 88.12 192 GLN A CA 1
ATOM 1552 C C . GLN A 1 192 ? 8.302 14.292 2.382 1.00 88.12 192 GLN A C 1
ATOM 1554 O O . GLN A 1 192 ? 7.103 14.207 2.629 1.00 88.12 192 GLN A O 1
ATOM 1559 N N . GLU A 1 193 ? 9.181 13.379 2.801 1.00 89.19 193 GLU A N 1
ATOM 1560 C CA . GLU A 1 193 ? 8.798 12.242 3.643 1.00 89.19 193 GLU A CA 1
ATOM 1561 C C . GLU A 1 193 ? 8.180 12.708 4.962 1.00 89.19 193 GLU A C 1
ATOM 1563 O O . GLU A 1 193 ? 7.101 12.243 5.325 1.00 89.19 193 GLU A O 1
ATOM 1568 N N . GLU A 1 194 ? 8.814 13.656 5.656 1.00 90.31 194 GLU A N 1
ATOM 1569 C CA . GLU A 1 194 ? 8.303 14.207 6.914 1.00 90.31 194 GLU A CA 1
ATOM 1570 C C . GLU A 1 194 ? 6.925 14.859 6.720 1.00 90.31 194 GLU A C 1
ATOM 1572 O O . GLU A 1 194 ? 5.999 14.618 7.501 1.00 90.31 194 GLU A O 1
ATOM 1577 N N . GLN A 1 195 ? 6.748 15.621 5.635 1.00 91.44 195 GLN A N 1
ATOM 1578 C CA . GLN A 1 195 ? 5.465 16.230 5.292 1.00 91.44 195 GLN A CA 1
ATOM 1579 C C . GLN A 1 195 ? 4.377 15.177 5.032 1.00 91.44 195 GLN A C 1
ATOM 1581 O O . GLN A 1 195 ? 3.263 15.309 5.544 1.00 91.44 195 GLN A O 1
ATOM 1586 N N . LEU A 1 196 ? 4.683 14.132 4.258 1.00 92.12 196 LEU A N 1
ATOM 1587 C CA . LEU A 1 196 ? 3.746 13.051 3.939 1.00 92.12 196 LEU A CA 1
ATOM 1588 C C . LEU A 1 196 ? 3.368 12.240 5.181 1.00 92.12 196 LEU A C 1
ATOM 1590 O O . LEU A 1 196 ? 2.198 11.903 5.367 1.00 92.12 196 LEU A O 1
ATOM 1594 N N . GLN A 1 197 ? 4.337 11.961 6.056 1.00 94.31 197 GLN A N 1
ATOM 1595 C CA . GLN A 1 197 ? 4.084 11.317 7.342 1.00 94.31 197 GLN A CA 1
ATOM 1596 C C . GLN A 1 197 ? 3.167 12.183 8.212 1.00 94.31 197 GLN A C 1
ATOM 1598 O O . GLN A 1 197 ? 2.187 11.676 8.757 1.00 94.31 197 GLN A O 1
ATOM 1603 N N . GLY A 1 198 ? 3.428 13.491 8.293 1.00 94.81 198 GLY A N 1
ATOM 1604 C CA . GLY A 1 198 ? 2.576 14.436 9.013 1.00 94.81 198 GLY A CA 1
ATOM 1605 C C . GLY A 1 198 ? 1.148 14.493 8.462 1.00 94.81 198 GLY A C 1
ATOM 1606 O O . GLY A 1 198 ? 0.191 14.457 9.235 1.00 94.81 198 GLY A O 1
ATOM 1607 N N . GLU A 1 199 ? 0.982 14.525 7.135 1.00 94.06 199 GLU A N 1
ATOM 1608 C CA . GLU A 1 199 ? -0.332 14.474 6.480 1.00 94.06 199 GLU A CA 1
ATOM 1609 C C . GLU A 1 199 ? -1.077 13.174 6.828 1.00 94.06 199 GLU A C 1
ATOM 1611 O O . GLU A 1 199 ? -2.238 13.216 7.244 1.00 94.06 199 GLU A O 1
ATOM 1616 N N . MET A 1 200 ? -0.398 12.029 6.705 1.00 95.69 200 MET A N 1
ATOM 1617 C CA . MET A 1 200 ? -0.955 10.709 6.997 1.00 95.69 200 MET A CA 1
ATOM 1618 C C . MET A 1 200 ? -1.413 10.597 8.456 1.00 95.69 200 MET A C 1
ATOM 1620 O O . MET A 1 200 ? -2.528 10.140 8.708 1.00 95.69 200 MET A O 1
ATOM 1624 N N . ILE A 1 201 ? -0.587 11.026 9.416 1.00 96.81 201 ILE A N 1
ATOM 1625 C CA . ILE A 1 201 ? -0.921 10.934 10.844 1.00 96.81 201 ILE A CA 1
ATOM 1626 C C . ILE A 1 201 ? -2.056 11.889 11.215 1.00 96.81 201 ILE A C 1
ATOM 1628 O O . ILE A 1 201 ? -2.997 11.458 11.877 1.00 96.81 201 ILE A O 1
ATOM 1632 N N . CYS A 1 202 ? -2.048 13.131 10.720 1.00 95.19 202 CYS A N 1
ATOM 1633 C CA . CYS A 1 202 ? -3.166 14.058 10.918 1.00 95.19 202 CYS A CA 1
ATOM 1634 C C . CYS A 1 202 ? -4.490 13.481 10.383 1.00 95.19 202 CYS A C 1
ATOM 1636 O O . CYS A 1 202 ? -5.538 13.617 11.016 1.00 95.19 202 CYS A O 1
ATOM 1638 N N . GLN A 1 203 ? -4.478 12.837 9.212 1.00 94.94 203 GLN A N 1
ATOM 1639 C CA . GLN A 1 203 ? -5.678 12.190 8.670 1.00 94.94 203 GLN A CA 1
ATOM 1640 C C . GLN A 1 203 ? -6.109 10.994 9.524 1.00 94.94 203 GLN A C 1
ATOM 1642 O O . GLN A 1 203 ? -7.294 10.862 9.833 1.00 94.94 203 GLN A O 1
ATOM 1647 N N . LEU A 1 204 ? -5.158 10.153 9.937 1.00 95.94 204 LEU A N 1
ATOM 1648 C CA . LEU A 1 204 ? -5.422 8.980 10.762 1.00 95.94 204 LEU A CA 1
ATOM 1649 C C . LEU A 1 204 ? -6.066 9.356 12.102 1.00 95.94 204 LEU A C 1
ATOM 1651 O O . LEU A 1 204 ? -7.103 8.791 12.448 1.00 95.94 204 LEU A O 1
ATOM 1655 N N . GLU A 1 205 ? -5.508 10.335 12.817 1.00 94.94 205 GLU A N 1
ATOM 1656 C CA . GLU A 1 205 ? -6.040 10.819 14.098 1.00 94.94 205 GLU A CA 1
ATOM 1657 C C . GLU A 1 205 ? -7.503 11.262 13.992 1.00 94.94 205 GLU A C 1
ATOM 1659 O O . GLU A 1 205 ? -8.323 10.915 14.842 1.00 94.94 205 GLU A O 1
ATOM 1664 N N . ASN A 1 206 ? -7.845 11.996 12.930 1.00 94.75 206 ASN A N 1
ATOM 1665 C CA . ASN A 1 206 ? -9.205 12.481 12.694 1.00 94.75 206 ASN A CA 1
ATOM 1666 C C . ASN A 1 206 ? -10.181 11.354 12.323 1.00 94.75 206 ASN A C 1
ATOM 1668 O O . ASN A 1 206 ? -11.381 11.445 12.596 1.00 94.75 206 ASN A O 1
ATOM 1672 N N . LEU A 1 207 ? -9.679 10.297 11.683 1.00 94.88 207 LEU A N 1
ATOM 1673 C CA . LEU A 1 207 ? -10.493 9.208 11.158 1.00 94.88 207 LEU A CA 1
ATOM 1674 C C . LEU A 1 207 ? -10.770 8.133 12.215 1.00 94.88 207 LEU A C 1
ATOM 1676 O O . LEU A 1 207 ? -11.897 7.640 12.302 1.00 94.88 207 LEU A O 1
ATOM 1680 N N . ILE A 1 208 ? -9.773 7.812 13.051 1.00 93.50 208 ILE A N 1
ATOM 1681 C CA . ILE A 1 208 ? -9.835 6.756 14.073 1.00 93.50 208 ILE A CA 1
ATOM 1682 C C . ILE A 1 208 ? -11.130 6.814 14.896 1.00 93.50 208 ILE A C 1
ATOM 1684 O O . ILE A 1 208 ? -11.778 5.776 14.966 1.00 93.50 208 ILE A O 1
ATOM 1688 N N . PRO A 1 209 ? -11.592 7.943 15.476 1.00 93.06 209 PRO A N 1
ATOM 1689 C CA . PRO A 1 209 ? -12.807 7.967 16.298 1.00 93.06 209 PRO A CA 1
ATOM 1690 C C . PRO A 1 209 ? -14.052 7.395 15.610 1.00 93.06 209 PRO A C 1
ATOM 1692 O O . PRO A 1 209 ? -14.854 6.727 16.261 1.00 93.06 209 PRO A O 1
ATOM 1695 N N . ASN A 1 210 ? -14.175 7.600 14.297 1.00 92.12 210 ASN A N 1
ATOM 1696 C CA . ASN A 1 210 ? -15.383 7.308 13.522 1.00 92.12 210 ASN A CA 1
ATOM 1697 C C . ASN A 1 210 ? -15.357 5.947 12.814 1.00 92.12 210 ASN A C 1
ATOM 1699 O O . ASN A 1 210 ? -16.377 5.509 12.288 1.00 92.12 210 ASN A O 1
ATOM 1703 N N . LEU A 1 211 ? -14.206 5.276 12.776 1.00 90.69 211 LEU A N 1
ATOM 1704 C CA . LEU A 1 211 ? -14.072 3.967 12.142 1.00 90.69 211 LEU A CA 1
ATOM 1705 C C . LEU A 1 211 ? -14.574 2.830 13.038 1.00 90.69 211 LEU A C 1
ATOM 1707 O O . LEU A 1 211 ? -14.586 2.938 14.267 1.00 90.69 211 LEU A O 1
ATOM 1711 N N . SER A 1 212 ? -14.896 1.688 12.434 1.00 88.38 212 SER A N 1
ATOM 1712 C CA . SER A 1 212 ? -15.045 0.429 13.168 1.00 88.38 212 SER A CA 1
ATOM 1713 C C . SER A 1 212 ? -13.747 0.048 13.885 1.00 88.38 212 SER A C 1
ATOM 1715 O O . SER A 1 212 ? -12.660 0.540 13.554 1.00 88.38 212 SER A O 1
ATOM 1717 N N . LEU A 1 213 ? -13.844 -0.816 14.897 1.00 87.00 213 LEU A N 1
ATOM 1718 C CA . LEU A 1 213 ? -12.680 -1.292 15.645 1.00 87.00 213 LEU A CA 1
ATOM 1719 C C . LEU A 1 213 ? -11.651 -1.933 14.705 1.00 87.00 213 LEU A C 1
ATOM 1721 O O . LEU A 1 213 ? -10.481 -1.567 14.752 1.00 87.00 213 LEU A O 1
ATOM 1725 N N . LEU A 1 214 ? -12.095 -2.807 13.799 1.00 85.19 214 LEU A N 1
ATOM 1726 C CA . LEU A 1 214 ? -11.219 -3.509 12.865 1.00 85.19 214 LEU A CA 1
ATOM 1727 C C . LEU A 1 214 ? -10.440 -2.542 11.960 1.00 85.19 214 LEU A C 1
ATOM 1729 O O . LEU A 1 214 ? -9.215 -2.625 11.884 1.00 85.19 214 LEU A O 1
ATOM 1733 N N . LYS A 1 215 ? -11.123 -1.574 11.327 1.00 87.75 215 LYS A N 1
ATOM 1734 C CA . LYS A 1 215 ? -10.470 -0.560 10.479 1.00 87.75 215 LYS A CA 1
ATOM 1735 C C . LYS A 1 215 ? -9.527 0.336 11.281 1.00 87.75 215 LYS A C 1
ATOM 1737 O O . LYS A 1 215 ? -8.443 0.658 10.803 1.00 87.75 215 LYS A O 1
ATOM 1742 N N . SER A 1 216 ? -9.921 0.710 12.499 1.00 90.94 216 SER A N 1
ATOM 1743 C CA . SER A 1 216 ? -9.090 1.522 13.397 1.00 90.94 216 SER A CA 1
ATOM 1744 C C . SER A 1 216 ? -7.791 0.790 13.745 1.00 90.94 216 SER A C 1
ATOM 1746 O O . SER A 1 216 ? -6.710 1.348 13.585 1.00 90.94 216 SER A O 1
ATOM 1748 N N . SER A 1 217 ? -7.897 -0.473 14.164 1.00 89.44 217 SER A N 1
ATOM 1749 C CA . SER A 1 217 ? -6.761 -1.329 14.520 1.00 89.44 217 SER A CA 1
ATOM 1750 C C . SER A 1 217 ? -5.850 -1.593 13.325 1.00 89.44 217 SER A C 1
ATOM 1752 O O . SER A 1 217 ? -4.634 -1.471 13.449 1.00 89.44 217 SER A O 1
ATOM 1754 N N . LEU A 1 218 ? -6.423 -1.890 12.154 1.00 88.88 218 LEU A N 1
ATOM 1755 C CA . LEU A 1 218 ? -5.662 -2.110 10.926 1.00 88.88 218 LEU A CA 1
ATOM 1756 C C . LEU A 1 218 ? -4.824 -0.882 10.553 1.00 88.88 218 LEU A C 1
ATOM 1758 O O . LEU A 1 218 ? -3.620 -1.009 10.346 1.00 88.88 218 LEU A O 1
ATOM 1762 N N . LEU A 1 219 ? -5.445 0.300 10.476 1.00 92.31 219 LEU A N 1
ATOM 1763 C CA . LEU A 1 219 ? -4.734 1.525 10.108 1.00 92.31 219 LEU A CA 1
ATOM 1764 C C . LEU A 1 219 ? -3.700 1.926 11.164 1.00 92.31 219 LEU A C 1
ATOM 1766 O O . LEU A 1 219 ? -2.603 2.350 10.814 1.00 92.31 219 LEU A O 1
ATOM 1770 N N . PHE A 1 220 ? -4.017 1.741 12.448 1.00 92.50 220 PHE A N 1
ATOM 1771 C CA . PHE A 1 220 ? -3.083 1.991 13.543 1.00 92.50 220 PHE A CA 1
ATOM 1772 C C . PHE A 1 220 ? -1.815 1.143 13.417 1.00 92.50 220 PHE A C 1
ATOM 1774 O O . PHE A 1 220 ? -0.712 1.682 13.470 1.00 92.50 220 PHE A O 1
ATOM 1781 N N . ILE A 1 221 ? -1.965 -0.169 13.205 1.00 89.38 221 ILE A N 1
ATOM 1782 C CA . ILE A 1 221 ? -0.840 -1.093 13.002 1.00 89.38 221 ILE A CA 1
ATOM 1783 C C . ILE A 1 221 ? -0.059 -0.706 11.748 1.00 89.38 221 ILE A C 1
ATOM 1785 O O . ILE A 1 221 ? 1.167 -0.628 11.783 1.00 89.38 221 ILE A O 1
ATOM 1789 N N . ARG A 1 222 ? -0.768 -0.417 10.654 1.00 88.12 222 ARG A N 1
ATOM 1790 C CA . ARG A 1 222 ? -0.159 -0.080 9.368 1.00 88.12 222 ARG A CA 1
ATOM 1791 C C . ARG A 1 222 ? 0.701 1.183 9.439 1.00 88.12 222 ARG A C 1
ATOM 1793 O O . ARG A 1 222 ? 1.769 1.223 8.842 1.00 88.12 222 ARG A O 1
ATOM 1800 N N . CYS A 1 223 ? 0.263 2.197 10.180 1.00 92.25 223 CYS A N 1
ATOM 1801 C CA . CYS A 1 223 ? 1.009 3.442 10.358 1.00 92.25 223 CYS A CA 1
ATOM 1802 C C . CYS A 1 223 ? 2.010 3.387 11.526 1.00 92.25 223 CYS A C 1
ATOM 1804 O O . CYS A 1 223 ? 2.809 4.307 11.685 1.00 92.25 223 CYS A O 1
ATOM 1806 N N . TYR A 1 224 ? 2.023 2.317 12.325 1.00 90.44 224 TYR A N 1
ATOM 1807 C CA . TYR A 1 224 ? 2.901 2.178 13.488 1.00 90.44 224 TYR A CA 1
ATOM 1808 C C . TYR A 1 224 ? 4.413 2.341 13.222 1.00 90.44 224 TYR A C 1
ATOM 1810 O O . TYR A 1 224 ? 5.112 2.818 14.123 1.00 90.44 224 TYR A O 1
ATOM 1818 N N . PRO A 1 225 ? 4.969 2.027 12.031 1.00 88.06 225 PRO A N 1
ATOM 1819 C CA . PRO A 1 225 ? 6.391 2.247 11.762 1.00 88.06 225 PRO A CA 1
ATOM 1820 C C . PRO A 1 225 ? 6.888 3.678 12.031 1.00 88.06 225 PRO A C 1
ATOM 1822 O O . PRO A 1 225 ? 8.052 3.844 12.385 1.00 88.06 225 PRO A O 1
ATOM 1825 N N . VAL A 1 226 ? 6.022 4.698 11.951 1.00 89.62 226 VAL A N 1
ATOM 1826 C CA . VAL A 1 226 ? 6.393 6.106 12.209 1.00 89.62 226 VAL A CA 1
ATOM 1827 C C . VAL A 1 226 ? 6.087 6.586 13.638 1.00 89.62 226 VAL A C 1
ATOM 1829 O O . VAL A 1 226 ? 6.237 7.770 13.940 1.00 89.62 226 VAL A O 1
ATOM 1832 N N . HIS A 1 227 ? 5.675 5.695 14.551 1.00 89.50 227 HIS A N 1
ATOM 1833 C CA . HIS A 1 227 ? 5.224 6.068 15.902 1.00 89.50 227 HIS A CA 1
ATOM 1834 C C . HIS A 1 227 ? 6.252 6.874 16.710 1.00 89.50 227 HIS A C 1
ATOM 1836 O O . HIS A 1 227 ? 5.865 7.718 17.517 1.00 89.50 227 HIS A O 1
ATOM 1842 N N . SER A 1 228 ? 7.554 6.644 16.504 1.00 88.38 228 SER A N 1
ATOM 1843 C CA . SER A 1 228 ? 8.616 7.352 17.226 1.00 88.38 228 SER A CA 1
ATOM 1844 C C . SER A 1 228 ? 8.582 8.858 16.970 1.00 88.38 228 SER A C 1
ATOM 1846 O O . SER A 1 228 ? 8.826 9.638 17.889 1.00 88.38 228 SER A O 1
ATOM 1848 N N . SER A 1 229 ? 8.222 9.263 15.750 1.00 91.06 229 SER A N 1
ATOM 1849 C CA . SER A 1 229 ? 8.110 10.669 15.348 1.00 91.06 229 SER A CA 1
ATOM 1850 C C . SER A 1 229 ? 6.796 11.309 15.819 1.00 91.06 229 SER A C 1
ATOM 1852 O O . SER A 1 229 ? 6.735 12.520 16.000 1.00 91.06 229 SER A O 1
ATOM 1854 N N . PHE A 1 230 ? 5.762 10.503 16.095 1.00 92.94 230 PHE A N 1
ATOM 1855 C CA . PHE A 1 230 ? 4.403 10.960 16.424 1.00 92.94 230 PHE A CA 1
ATOM 1856 C C . PHE A 1 230 ? 3.856 10.331 17.719 1.00 92.94 230 PHE A C 1
ATOM 1858 O O . PHE A 1 230 ? 2.685 9.972 17.823 1.00 92.94 230 PHE A O 1
ATOM 1865 N N . SER A 1 231 ? 4.699 10.174 18.741 1.00 90.25 231 SER A N 1
ATOM 1866 C CA . SER A 1 231 ? 4.352 9.388 19.940 1.00 90.25 231 SER A CA 1
ATOM 1867 C C . SER A 1 231 ? 3.091 9.861 20.683 1.00 90.25 231 SER A C 1
ATOM 1869 O O . SER A 1 231 ? 2.321 9.036 21.175 1.00 90.25 231 SER A O 1
ATOM 1871 N N . ALA A 1 232 ? 2.840 11.174 20.753 1.00 90.62 232 ALA A N 1
ATOM 1872 C CA . ALA A 1 232 ? 1.641 11.726 21.389 1.00 90.62 232 ALA A CA 1
ATOM 1873 C C . ALA A 1 232 ? 0.358 11.337 20.634 1.00 90.62 232 ALA A C 1
ATOM 1875 O O . ALA A 1 232 ? -0.619 10.914 21.255 1.00 90.62 232 ALA A O 1
ATOM 1876 N N . SER A 1 233 ? 0.402 11.407 19.303 1.00 92.88 233 SER A N 1
ATOM 1877 C CA . SER A 1 233 ? -0.668 10.980 18.402 1.00 92.88 233 SER A CA 1
ATOM 1878 C C . SER A 1 233 ? -1.005 9.507 18.588 1.00 92.88 233 SER A C 1
ATOM 1880 O O . SER A 1 233 ? -2.161 9.142 18.801 1.00 92.88 233 SER A O 1
ATOM 1882 N N . PHE A 1 234 ? 0.016 8.645 18.586 1.00 91.19 234 PHE A N 1
ATOM 1883 C CA . PHE A 1 234 ? -0.173 7.204 18.756 1.00 91.19 234 PHE A CA 1
ATOM 1884 C C . PHE A 1 234 ? -0.740 6.838 20.126 1.00 91.19 234 PHE A C 1
ATOM 1886 O O . PHE A 1 234 ? -1.590 5.955 20.202 1.00 91.19 234 PHE A O 1
ATOM 1893 N N . LYS A 1 235 ? -0.363 7.551 21.191 1.00 89.19 235 LYS A N 1
ATOM 1894 C CA . LYS A 1 235 ? -0.979 7.372 22.516 1.00 89.19 235 LYS A CA 1
ATOM 1895 C C . LYS A 1 235 ? -2.462 7.724 22.518 1.00 89.19 235 LYS A C 1
ATOM 1897 O O . LYS A 1 235 ? -3.271 6.966 23.045 1.00 89.19 235 LYS A O 1
ATOM 1902 N N . LEU A 1 236 ? -2.831 8.849 21.907 1.00 90.75 236 LEU A N 1
ATOM 1903 C CA . LEU A 1 236 ? -4.229 9.266 21.808 1.00 90.75 236 LEU A CA 1
ATOM 1904 C C . LEU A 1 236 ? -5.062 8.259 21.001 1.00 90.75 236 LEU A C 1
ATOM 1906 O O . LEU A 1 236 ? -6.124 7.832 21.453 1.00 90.75 236 LEU A O 1
ATOM 1910 N N . MET A 1 237 ? -4.556 7.825 19.846 1.00 93.12 237 MET A N 1
ATOM 1911 C CA . MET A 1 237 ? -5.217 6.821 19.010 1.00 93.12 237 MET A CA 1
ATOM 1912 C C . MET A 1 237 ? -5.339 5.464 19.716 1.00 93.12 237 MET A C 1
ATOM 1914 O O . MET A 1 237 ? -6.395 4.836 19.641 1.00 93.12 237 MET A O 1
ATOM 1918 N N . ALA A 1 238 ? -4.304 5.035 20.445 1.00 89.06 238 ALA A N 1
ATOM 1919 C CA . ALA A 1 238 ? -4.332 3.802 21.228 1.00 89.06 238 ALA A CA 1
ATOM 1920 C C . ALA A 1 238 ? -5.421 3.836 22.310 1.00 89.06 238 ALA A C 1
ATOM 1922 O O . ALA A 1 238 ? -6.153 2.858 22.451 1.00 89.06 238 ALA A O 1
ATOM 1923 N N . ASN A 1 239 ? -5.592 4.963 23.012 1.00 87.69 239 ASN A N 1
ATOM 1924 C CA . ASN A 1 239 ? -6.664 5.122 24.000 1.00 87.69 239 ASN A CA 1
ATOM 1925 C C . ASN A 1 239 ? -8.049 4.981 23.357 1.00 87.69 239 ASN A C 1
ATOM 1927 O O . ASN A 1 239 ? -8.892 4.249 23.867 1.00 87.69 239 ASN A O 1
ATOM 1931 N N . ILE A 1 240 ? -8.271 5.615 22.200 1.00 89.88 240 ILE A N 1
ATOM 1932 C CA . ILE A 1 240 ? -9.549 5.520 21.477 1.00 89.88 240 ILE A CA 1
ATOM 1933 C C . ILE A 1 240 ? -9.834 4.071 21.053 1.00 89.88 240 ILE A C 1
ATOM 1935 O O . ILE A 1 240 ? -10.968 3.604 21.153 1.00 89.88 240 ILE A O 1
ATOM 1939 N N . ILE A 1 241 ? -8.820 3.342 20.581 1.00 89.06 241 ILE A N 1
ATOM 1940 C CA . ILE A 1 241 ? -8.957 1.927 20.210 1.00 89.06 241 ILE A CA 1
ATOM 1941 C C . ILE A 1 241 ? -9.225 1.059 21.452 1.00 89.06 241 ILE A C 1
ATOM 1943 O O . ILE A 1 241 ? -10.112 0.208 21.411 1.00 89.06 241 ILE A O 1
ATOM 1947 N N . GLY A 1 242 ? -8.537 1.309 22.569 1.00 84.56 242 GLY A N 1
ATOM 1948 C CA . GLY A 1 242 ? -8.769 0.632 23.851 1.00 84.56 242 GLY A CA 1
ATOM 1949 C C . GLY A 1 242 ? -10.189 0.837 24.389 1.00 84.56 242 GLY A C 1
ATOM 1950 O O . GLY A 1 242 ? -10.849 -0.109 24.823 1.00 84.56 242 GLY A O 1
ATOM 1951 N N . GLU A 1 243 ? -10.725 2.053 24.274 1.00 85.75 243 GLU A N 1
ATOM 1952 C CA . GLU A 1 243 ? -12.126 2.339 24.595 1.00 85.75 243 GLU A CA 1
ATOM 1953 C C . GLU A 1 243 ? -13.105 1.598 23.678 1.00 85.75 243 GLU A C 1
ATOM 1955 O O . GLU A 1 243 ? -14.204 1.255 24.104 1.00 85.75 243 GLU A O 1
ATOM 1960 N N . LYS A 1 244 ? -12.752 1.351 22.412 1.00 86.31 244 LYS A N 1
ATOM 1961 C CA . LYS A 1 244 ? -13.593 0.556 21.503 1.00 86.31 244 LYS A CA 1
ATOM 1962 C C . LYS A 1 244 ? -13.584 -0.926 21.862 1.00 86.31 244 LYS A C 1
ATOM 1964 O O . LYS A 1 244 ? -14.644 -1.536 21.816 1.00 86.31 244 LYS A O 1
ATOM 1969 N N . LEU A 1 245 ? -12.434 -1.470 22.258 1.00 81.69 245 LEU A N 1
ATOM 1970 C CA . LEU A 1 245 ? -12.288 -2.866 22.692 1.00 81.69 245 LEU A CA 1
ATOM 1971 C C . LEU A 1 245 ? -13.095 -3.186 23.957 1.00 81.69 245 LEU A C 1
ATOM 1973 O O . LEU A 1 245 ? -13.607 -4.287 24.105 1.00 81.69 245 LEU A O 1
ATOM 1977 N N . THR A 1 246 ? -13.221 -2.224 24.869 1.00 76.88 246 THR A N 1
ATOM 1978 C CA . THR A 1 246 ? -13.862 -2.424 26.182 1.00 76.88 246 THR A CA 1
ATOM 1979 C C . THR A 1 246 ? -15.370 -2.145 26.191 1.00 76.88 246 THR A C 1
ATOM 1981 O O . THR A 1 246 ? -16.021 -2.305 27.224 1.00 76.88 246 THR A O 1
ATOM 1984 N N . LYS A 1 247 ? -15.955 -1.732 25.057 1.00 73.56 247 LYS A N 1
ATOM 1985 C CA . LYS A 1 247 ? -17.388 -1.395 24.955 1.00 73.56 247 LYS A CA 1
ATOM 1986 C C . LYS A 1 247 ? -18.314 -2.610 24.922 1.00 73.56 247 LYS A C 1
ATOM 1988 O O . LYS A 1 247 ? -19.490 -2.456 25.261 1.00 73.56 247 LYS A O 1
ATOM 1993 N N . THR A 1 248 ? -17.820 -3.787 24.549 1.00 64.75 248 THR A N 1
ATOM 1994 C CA . THR A 1 248 ? -18.646 -4.994 24.431 1.00 64.75 248 THR A CA 1
ATOM 1995 C C . THR A 1 248 ? -18.450 -5.896 25.650 1.00 64.75 248 THR A C 1
ATOM 1997 O O . THR A 1 248 ? -17.316 -6.200 26.019 1.00 64.75 248 THR A O 1
ATOM 2000 N N . PRO A 1 249 ? -19.537 -6.323 26.316 1.00 60.88 249 PRO A N 1
ATOM 2001 C CA . PRO A 1 249 ? -19.464 -7.305 27.391 1.00 60.88 249 PRO A CA 1
ATOM 2002 C C . PRO A 1 249 ? -18.768 -8.599 26.937 1.00 60.88 249 PRO A C 1
ATOM 2004 O O . PRO A 1 249 ? -19.022 -9.076 25.833 1.00 60.88 249 PRO A O 1
ATOM 2007 N N . ILE A 1 250 ? -17.930 -9.184 27.801 1.00 63.12 250 ILE A N 1
ATOM 2008 C CA . ILE A 1 250 ? -17.105 -10.380 27.515 1.00 63.12 250 ILE A CA 1
ATOM 2009 C C . ILE A 1 250 ? -17.951 -11.568 27.014 1.00 63.12 250 ILE A C 1
ATOM 2011 O O . ILE A 1 250 ? -17.509 -12.359 26.190 1.00 63.12 250 ILE A O 1
ATOM 2015 N N . ASP A 1 251 ? -19.197 -11.681 27.471 1.00 60.19 251 ASP A N 1
ATOM 2016 C CA . ASP A 1 251 ? -20.158 -12.714 27.069 1.00 60.19 251 ASP A CA 1
ATOM 2017 C C . ASP A 1 251 ? -20.734 -12.528 25.651 1.00 60.19 251 ASP A C 1
ATOM 2019 O O . ASP A 1 251 ? -21.464 -13.393 25.166 1.00 60.19 251 ASP A O 1
ATOM 2023 N N . LYS A 1 252 ? -20.410 -11.416 24.981 1.00 61.38 252 LYS A N 1
ATOM 2024 C CA . LYS A 1 252 ? -20.826 -11.074 23.611 1.00 61.38 252 LYS A CA 1
ATOM 2025 C C . LYS A 1 252 ? -19.651 -10.700 22.713 1.00 61.38 252 LYS A C 1
ATOM 2027 O O . LYS A 1 252 ? -19.865 -10.034 21.700 1.00 61.38 252 LYS A O 1
ATOM 2032 N N . GLN A 1 253 ? -18.443 -11.106 23.097 1.00 65.50 253 GLN A N 1
ATOM 2033 C CA . GLN A 1 253 ? -17.247 -10.799 22.335 1.00 65.50 253 GLN A CA 1
ATOM 2034 C C . GLN A 1 253 ? -17.389 -11.317 20.902 1.00 65.50 253 GLN A C 1
ATOM 2036 O O . GLN A 1 253 ? -17.803 -12.456 20.672 1.00 65.50 253 GLN A O 1
ATOM 2041 N N . THR A 1 254 ? -17.113 -10.441 19.947 1.00 72.75 254 THR A N 1
ATOM 2042 C CA . THR A 1 254 ? -17.234 -10.741 18.517 1.00 72.75 254 THR A CA 1
ATOM 2043 C C . THR A 1 254 ? -15.893 -11.191 17.944 1.00 72.75 254 THR A C 1
ATOM 2045 O O . THR A 1 254 ? -14.838 -10.805 18.451 1.00 72.75 254 THR A O 1
ATOM 2048 N N . ASP A 1 255 ? -15.922 -11.957 16.851 1.00 73.12 255 ASP A N 1
ATOM 2049 C CA . ASP A 1 255 ? -14.713 -12.360 16.112 1.00 73.12 255 ASP A CA 1
ATOM 2050 C C . ASP A 1 255 ? -13.836 -11.141 15.735 1.00 73.12 255 ASP A C 1
ATOM 2052 O O . ASP A 1 255 ? -12.607 -11.218 15.736 1.00 73.12 255 ASP A O 1
ATOM 2056 N N . ASP A 1 256 ? -14.460 -9.983 15.483 1.00 69.94 256 ASP A N 1
ATOM 2057 C CA . ASP A 1 256 ? -13.784 -8.719 15.161 1.00 69.94 256 ASP A CA 1
ATOM 2058 C C . ASP A 1 256 ? -12.952 -8.167 16.331 1.00 69.94 256 ASP A C 1
ATOM 2060 O O . ASP A 1 256 ? -11.882 -7.583 16.128 1.00 69.94 256 ASP A O 1
ATOM 2064 N N . GLU A 1 257 ? -13.424 -8.349 17.564 1.00 76.31 257 GLU A N 1
ATOM 2065 C CA . GLU A 1 257 ? -12.714 -7.922 18.772 1.00 76.31 257 GLU A CA 1
ATOM 2066 C C . GLU A 1 257 ? -11.530 -8.827 19.069 1.00 76.31 257 GLU A C 1
ATOM 2068 O O . GLU A 1 257 ? -10.461 -8.333 19.426 1.00 76.31 257 GLU A O 1
ATOM 2073 N N . GLU A 1 258 ? -11.692 -10.137 18.878 1.00 77.62 258 GLU A N 1
ATOM 2074 C CA . GLU A 1 258 ? -10.594 -11.092 19.007 1.00 77.62 258 GLU A CA 1
ATOM 2075 C C . GLU A 1 258 ? -9.509 -10.824 17.953 1.00 77.62 258 GLU A C 1
ATOM 2077 O O . GLU A 1 258 ? -8.324 -10.741 18.287 1.00 77.62 258 GLU A O 1
ATOM 2082 N N . ALA A 1 259 ? -9.896 -10.588 16.695 1.00 75.75 259 ALA A N 1
ATOM 2083 C CA . ALA A 1 259 ? -8.963 -10.252 15.623 1.00 75.75 259 ALA A CA 1
ATOM 2084 C C . ALA A 1 259 ? -8.193 -8.952 15.910 1.00 75.75 259 ALA A C 1
ATOM 2086 O O . ALA A 1 259 ? -6.964 -8.915 15.789 1.00 75.75 259 ALA A O 1
ATOM 2087 N N . ALA A 1 260 ? -8.892 -7.893 16.336 1.00 79.81 260 ALA A N 1
ATOM 2088 C CA . ALA A 1 260 ? -8.266 -6.632 16.723 1.00 79.81 260 ALA A CA 1
ATOM 2089 C C . ALA A 1 260 ? -7.317 -6.808 17.919 1.00 79.81 260 ALA A C 1
ATOM 2091 O O . ALA A 1 260 ? -6.195 -6.299 17.894 1.00 79.81 260 ALA A O 1
ATOM 2092 N N . PHE A 1 261 ? -7.735 -7.562 18.937 1.00 77.62 261 PHE A N 1
ATOM 2093 C CA . PHE A 1 261 ? -6.926 -7.862 20.115 1.00 77.62 261 PHE A CA 1
ATOM 2094 C C . PHE A 1 261 ? -5.627 -8.591 19.744 1.00 77.62 261 PHE A C 1
ATOM 2096 O O . PHE A 1 261 ? -4.539 -8.166 20.141 1.00 77.62 261 PHE A O 1
ATOM 2103 N N . ILE A 1 262 ? -5.721 -9.658 18.942 1.00 77.31 262 ILE A N 1
ATOM 2104 C CA . ILE A 1 262 ? -4.560 -10.431 18.482 1.00 77.31 262 ILE A CA 1
ATOM 2105 C C . ILE A 1 262 ? -3.605 -9.535 17.691 1.00 77.31 262 ILE A C 1
ATOM 2107 O O . ILE A 1 262 ? -2.402 -9.547 17.955 1.00 77.31 262 ILE A O 1
ATOM 2111 N N . ALA A 1 263 ? -4.128 -8.745 16.752 1.00 75.69 263 ALA A N 1
ATOM 2112 C CA . ALA A 1 263 ? -3.321 -7.890 15.891 1.00 75.69 263 ALA A CA 1
ATOM 2113 C C . ALA A 1 263 ? -2.581 -6.801 16.692 1.00 75.69 263 ALA A C 1
ATOM 2115 O O . ALA A 1 263 ? -1.382 -6.601 16.511 1.00 75.69 263 ALA A O 1
ATOM 2116 N N . LEU A 1 264 ? -3.255 -6.145 17.642 1.00 79.69 264 LEU A N 1
ATOM 2117 C CA . LEU A 1 264 ? -2.640 -5.111 18.484 1.00 79.69 264 LEU A CA 1
ATOM 2118 C C . LEU A 1 264 ? -1.585 -5.685 19.435 1.00 79.69 264 LEU A C 1
ATOM 2120 O O . LEU A 1 264 ? -0.567 -5.040 19.690 1.00 79.69 264 LEU A O 1
ATOM 2124 N N . ARG A 1 265 ? -1.779 -6.917 19.920 1.00 76.06 265 ARG A N 1
ATOM 2125 C CA . ARG A 1 265 ? -0.802 -7.602 20.776 1.00 76.06 265 ARG A CA 1
ATOM 2126 C C . ARG A 1 265 ? 0.535 -7.845 20.065 1.00 76.06 265 ARG A C 1
ATOM 2128 O O . ARG A 1 265 ? 1.572 -7.845 20.727 1.00 76.06 265 ARG A O 1
ATOM 2135 N N . GLN A 1 266 ? 0.538 -8.005 18.738 1.00 71.88 266 GLN A N 1
ATOM 2136 C CA . GLN A 1 266 ? 1.767 -8.204 17.954 1.00 71.88 266 GLN A CA 1
ATOM 2137 C C . GLN A 1 266 ? 2.704 -6.988 17.980 1.00 71.88 266 GLN A C 1
ATOM 2139 O O . GLN A 1 266 ? 3.911 -7.155 17.820 1.00 71.88 266 GLN A O 1
ATOM 2144 N N . LEU A 1 267 ? 2.186 -5.781 18.242 1.00 68.44 267 LEU A N 1
ATOM 2145 C CA . LEU A 1 267 ? 2.998 -4.563 18.327 1.00 68.44 267 LEU A CA 1
ATOM 2146 C C . LEU A 1 267 ? 3.875 -4.491 19.590 1.00 68.44 267 LEU A C 1
ATOM 2148 O O . LEU A 1 267 ? 4.692 -3.579 19.696 1.00 68.44 267 LEU A O 1
ATOM 2152 N N . ASN A 1 268 ? 3.726 -5.430 20.539 1.00 58.84 268 ASN A N 1
ATOM 2153 C CA . ASN A 1 268 ? 4.537 -5.538 21.762 1.00 58.84 268 ASN A CA 1
ATOM 2154 C C . ASN A 1 268 ? 4.674 -4.194 22.523 1.00 58.84 268 ASN A C 1
ATOM 2156 O O . ASN A 1 268 ? 5.727 -3.869 23.071 1.00 58.84 268 ASN A O 1
ATOM 2160 N N . ASN A 1 269 ? 3.615 -3.378 22.499 1.00 55.03 269 ASN A N 1
ATOM 2161 C CA . ASN A 1 269 ? 3.644 -1.968 22.881 1.00 55.03 269 ASN A CA 1
ATOM 2162 C C . ASN A 1 269 ? 3.006 -1.738 24.259 1.00 55.03 269 ASN A C 1
ATOM 2164 O O . ASN A 1 269 ? 1.872 -2.132 24.474 1.00 55.03 269 ASN A O 1
ATOM 2168 N N . THR A 1 270 ? 3.665 -1.034 25.179 1.00 51.88 270 THR A N 1
ATOM 2169 C CA . THR A 1 270 ? 3.121 -0.747 26.521 1.00 51.88 270 THR A CA 1
ATOM 2170 C C . THR A 1 270 ? 1.870 0.143 26.535 1.00 51.88 270 THR A C 1
ATOM 2172 O O . THR A 1 270 ? 1.127 0.096 27.513 1.00 51.88 270 THR A O 1
ATOM 2175 N N . ASP A 1 271 ? 1.611 0.931 25.485 1.00 51.34 271 ASP A N 1
ATOM 2176 C CA . ASP A 1 271 ? 0.536 1.940 25.483 1.00 51.34 271 ASP A CA 1
ATOM 2177 C C . ASP A 1 271 ? -0.892 1.336 25.395 1.00 51.34 271 ASP A C 1
ATOM 2179 O O . ASP A 1 271 ? -1.685 1.563 26.313 1.00 51.34 271 ASP A O 1
ATOM 2183 N N . PRO A 1 272 ? -1.249 0.502 24.392 1.00 50.34 272 PRO A N 1
ATOM 2184 C CA . PRO A 1 272 ? -2.544 -0.189 24.378 1.00 50.34 272 PRO A CA 1
ATOM 2185 C C . PRO A 1 272 ? -2.642 -1.307 25.431 1.00 50.34 272 PRO A C 1
ATOM 2187 O O . PRO A 1 272 ? -3.744 -1.720 25.781 1.00 50.34 272 PRO A O 1
ATOM 2190 N N . PHE A 1 273 ? -1.516 -1.785 25.977 1.00 50.47 273 PHE A N 1
ATOM 2191 C CA . PHE A 1 273 ? -1.474 -2.911 26.922 1.00 50.47 273 PHE A CA 1
ATOM 2192 C C . PHE A 1 273 ? -2.245 -2.677 28.222 1.00 50.47 273 PHE A C 1
ATOM 2194 O O . PHE A 1 273 ? -2.718 -3.639 28.819 1.00 50.47 273 PHE A O 1
ATOM 2201 N N . SER A 1 274 ? -2.413 -1.423 28.646 1.00 53.09 274 SER A N 1
ATOM 2202 C CA . SER A 1 274 ? -3.230 -1.101 29.824 1.00 53.09 274 SER A CA 1
ATOM 2203 C C . SER A 1 274 ? -4.712 -1.470 29.657 1.00 53.09 274 SER A C 1
ATOM 2205 O O . SER A 1 274 ? -5.389 -1.697 30.656 1.00 53.09 274 SER A O 1
ATOM 2207 N N . TYR A 1 275 ? -5.187 -1.596 28.413 1.00 47.06 275 TYR A N 1
ATOM 2208 C CA . TYR A 1 275 ? -6.545 -2.016 28.051 1.00 47.06 275 TYR A CA 1
ATOM 2209 C C . TYR A 1 275 ? -6.626 -3.476 27.565 1.00 47.06 275 TYR A C 1
ATOM 2211 O O . TYR A 1 275 ? -7.720 -3.962 27.295 1.00 47.06 275 TYR A O 1
ATOM 2219 N N . LEU A 1 276 ? -5.485 -4.164 27.418 1.00 47.75 276 LEU A N 1
ATOM 2220 C CA . LEU A 1 276 ? -5.383 -5.548 26.923 1.00 47.75 276 LEU A CA 1
ATOM 2221 C C . LEU A 1 276 ? -5.156 -6.575 28.060 1.00 47.75 276 LEU A C 1
ATOM 2223 O O . LEU A 1 276 ? -4.803 -7.722 27.771 1.00 47.75 276 LEU A O 1
ATOM 2227 N N . LEU A 1 277 ? -5.307 -6.158 29.326 1.00 41.62 277 LEU A N 1
ATOM 2228 C CA . LEU A 1 277 ? -5.166 -6.972 30.544 1.00 41.62 277 LEU A CA 1
ATOM 2229 C C . LEU A 1 277 ? -6.521 -7.385 31.125 1.00 41.62 277 LEU A C 1
ATOM 2231 O O . LEU A 1 277 ? -7.398 -6.503 31.248 1.00 41.62 277 LEU A O 1
#

pLDDT: mean 74.62, std 18.72, range [27.02, 96.81]

Radius of gyration: 20.57 Å; Cα contacts (8 Å, |Δi|>4): 223; chains: 1; bounding box: 55×39×53 Å

Foldseek 3Di:
DDPPDDPDPADDDVLLVVLVVLLVLVVDPDDDPVVQVVLLVCCVVCVVLVNNLVSLLSCVVVVCCPPCVPDAPVVVVVPCCVPVPPDRSPNDPDPLVVSLVVLVVLLVVLVPDDDDLVSLSSLLNSLLSNLSSLQSVLVSVVSNDPDDPQLDPVSLVVSVVSLVPNPPLLSSLSSLLSLLSPDPPRSDDPVSSVVSLVVSLVSLLVCLLPHQLLSLLVSLLSSVVCCVVVVVSNLSSLVSSLVNLPPDDPVPDDPSSVVSLVSNVVVVDPRNVVSSD

Sequence (277 aa):
MIITSSDTTDSLPLVVLLSQCLILLETLTEVDENLGHALSTLQSLFKEYMLENYATVLFGEQWISRVYPNIRFKDVFKNIDDMISKKLLVDRPIDWETLINTERQRIDYAKSAIQNPENDLKLYVPSISLDKVFQGQYCFHHSQQTRYTNISSDEGAVIHSTTVNIHDSVLRIIALSIILEMKNPSIFNYEQEEQLQGEMICQLENLIPNLSLLKSSLLFIRCYPVHSSFSASFKLMANIIGEKLTKTPIDKQTDDEEAAFIALRQLNNTDPFSYLL

Nearest PDB structures (foldseek):
  8r0j-assembly2_D  TM=3.573E-01  e=1.143E+00  Homo sapiens
  2z6h-assembly1_A  TM=2.800E-01  e=4.450E+00  Homo sapiens

Mean predicted aligned error: 10.59 Å

Secondary structure (DSSP, 8-state):
-----S--SSPPPHHHHHHHHHHHHHH-SS--HHHHHHHHHTHHHHHHTT-HHHHHHHHHHHHHHHH-TTS-GGGTTTSSTTTTTS--S-SS---HHHHHHHHHHHHHHHHHS-S-HHHHHHHHHHHHHHHHHHHHHHHHHHHH-SS-----HHHHHHHHHHHHT---HHHHHHHHHHHTTS-SS-SS-HHHHHHHHHHHHHHHHHHGGGS-HHHHHHHHHHHGGGTTTTHHHHHHHHHHHHHHHTTS-GGG--HHHHHHHHHHHTT--HHHHTT--

Solvent-accessible surface area (backbone atoms only — not comparable to full-atom values): 16344 Å² total; per-residue (Å²): 135,87,82,78,74,79,86,73,87,83,71,78,62,68,60,60,56,54,52,52,51,55,52,55,58,69,69,52,90,69,90,51,74,64,54,59,52,54,50,62,70,41,44,67,57,28,52,75,59,60,39,44,62,33,51,51,40,56,50,54,56,56,50,50,58,71,77,42,86,84,59,63,62,82,67,54,70,76,64,40,72,83,68,53,80,71,83,66,99,59,94,56,84,85,57,59,68,61,53,50,51,51,29,53,51,44,36,52,51,31,69,70,47,77,97,44,81,69,34,30,58,43,33,46,43,31,39,52,27,39,54,43,46,53,34,46,48,49,54,52,52,48,67,69,38,102,56,91,72,74,72,52,69,64,57,36,50,51,44,52,58,50,46,71,66,25,76,52,62,70,60,30,41,49,44,50,47,49,58,75,58,54,75,77,64,61,59,52,54,71,70,55,46,52,50,51,52,51,53,42,49,58,51,46,64,70,42,43,84,80,44,56,65,51,61,32,46,51,53,51,61,63,52,44,89,54,35,87,85,40,50,71,60,50,50,56,51,31,52,56,51,36,56,56,64,67,69,56,57,81,96,64,67,46,74,59,54,54,52,36,51,56,59,57,57,71,66,75,50,78,73,48,43,79,63,73,112